Protein AF-A0A1Y3EQF1-F1 (afdb_monomer_lite)

Structure (mmCIF, N/CA/C/O backbone):
data_AF-A0A1Y3EQF1-F1
#
_entry.id   AF-A0A1Y3EQF1-F1
#
loop_
_atom_site.group_PDB
_atom_site.id
_atom_site.type_symbol
_atom_site.label_atom_id
_atom_site.label_alt_id
_atom_site.label_comp_id
_atom_site.label_asym_id
_atom_site.label_entity_id
_atom_site.label_seq_id
_atom_site.pdbx_PDB_ins_code
_atom_site.Cartn_x
_atom_site.Cartn_y
_atom_site.Cartn_z
_atom_site.occupancy
_atom_site.B_iso_or_equiv
_atom_site.auth_seq_id
_atom_site.auth_comp_id
_atom_site.auth_asym_id
_atom_site.auth_atom_id
_atom_site.pdbx_PDB_model_num
ATOM 1 N N . MET A 1 1 ? 10.686 4.378 -61.352 1.00 32.88 1 MET A N 1
ATOM 2 C CA . MET A 1 1 ? 10.650 5.845 -61.201 1.00 32.88 1 MET A CA 1
ATOM 3 C C . MET A 1 1 ? 9.206 6.253 -60.963 1.00 32.88 1 MET A C 1
ATOM 5 O O . MET A 1 1 ? 8.342 5.734 -61.653 1.00 32.88 1 MET A O 1
ATOM 9 N N . THR A 1 2 ? 9.009 7.124 -59.967 1.00 32.81 2 THR A N 1
ATOM 10 C CA . THR A 1 2 ? 7.858 8.029 -59.753 1.00 32.81 2 THR A CA 1
ATOM 11 C C . THR A 1 2 ? 6.454 7.447 -59.500 1.00 32.81 2 THR A C 1
ATOM 13 O O . THR A 1 2 ? 5.718 7.141 -60.430 1.00 32.81 2 THR A O 1
ATOM 16 N N . SER A 1 3 ? 6.041 7.463 -58.221 1.00 27.77 3 SER A N 1
ATOM 17 C CA . SER A 1 3 ? 4.753 8.070 -57.795 1.00 27.77 3 SER A CA 1
ATOM 18 C C . SER A 1 3 ? 4.768 9.595 -58.081 1.00 27.77 3 SER A C 1
ATOM 20 O O . SER A 1 3 ? 5.837 10.075 -58.473 1.00 27.77 3 SER A O 1
ATOM 22 N N . PRO A 1 4 ? 3.739 10.426 -57.768 1.00 47.78 4 PRO A N 1
ATOM 23 C CA . PRO A 1 4 ? 2.361 10.199 -57.273 1.00 47.78 4 PRO A CA 1
ATOM 24 C C . PRO A 1 4 ? 1.299 11.080 -58.003 1.00 47.78 4 PRO A C 1
ATOM 26 O O . PRO A 1 4 ? 1.645 11.808 -58.925 1.00 47.78 4 PRO A O 1
ATOM 29 N N . GLN A 1 5 ? 0.027 11.024 -57.570 1.00 28.14 5 GLN A N 1
ATOM 30 C CA . GLN A 1 5 ? -0.925 12.146 -57.323 1.00 28.14 5 GLN A CA 1
ATOM 31 C C . GLN A 1 5 ? -2.371 11.612 -57.377 1.00 28.14 5 GLN A C 1
ATOM 33 O O . GLN A 1 5 ? -2.819 11.065 -58.377 1.00 28.14 5 GLN A O 1
ATOM 38 N N . ASP A 1 6 ? -3.017 11.480 -56.221 1.00 29.06 6 ASP A N 1
ATOM 39 C CA . ASP A 1 6 ? -3.914 12.468 -55.594 1.00 29.06 6 ASP A CA 1
ATOM 40 C C . ASP A 1 6 ? -5.363 12.337 -56.070 1.00 29.06 6 ASP A C 1
ATOM 42 O O . ASP A 1 6 ? -5.716 12.714 -57.184 1.00 29.06 6 ASP A O 1
ATOM 46 N N . LYS A 1 7 ? -6.230 11.888 -55.156 1.00 31.20 7 LYS A N 1
ATOM 47 C CA . LYS A 1 7 ? -7.569 12.459 -54.990 1.00 31.20 7 LYS A CA 1
ATOM 48 C C . LYS A 1 7 ? -8.021 12.298 -53.542 1.00 31.20 7 LYS A C 1
ATOM 50 O O . LYS A 1 7 ? -8.304 11.206 -53.059 1.00 31.20 7 LYS A O 1
ATOM 55 N N . GLN A 1 8 ? -8.029 13.446 -52.877 1.00 29.58 8 GLN A N 1
ATOM 56 C CA . GLN A 1 8 ? -8.561 13.714 -51.552 1.00 29.58 8 GLN A CA 1
ATOM 57 C C . GLN A 1 8 ? -10.051 13.358 -51.473 1.00 29.58 8 GLN A C 1
ATOM 59 O O . GLN A 1 8 ? -10.826 13.667 -52.375 1.00 29.58 8 GLN A O 1
ATOM 64 N N . SER A 1 9 ? -10.461 12.775 -50.353 1.00 28.58 9 SER A N 1
ATOM 65 C CA . SER A 1 9 ? -11.826 12.867 -49.832 1.00 28.58 9 SER A CA 1
ATOM 66 C C . SER A 1 9 ? -11.684 13.219 -48.360 1.00 28.58 9 SER A C 1
ATOM 68 O O . SER A 1 9 ? -11.122 12.458 -47.578 1.00 28.58 9 SER A O 1
ATOM 70 N N . ALA A 1 10 ? -12.061 14.450 -48.036 1.00 29.95 10 ALA A N 1
ATOM 71 C CA . ALA A 1 10 ? -11.942 15.030 -46.715 1.00 29.95 10 ALA A CA 1
ATOM 72 C C . ALA A 1 10 ? -13.116 14.575 -45.845 1.00 29.95 10 ALA A C 1
ATOM 74 O O . ALA A 1 10 ? -14.238 15.004 -46.091 1.00 29.95 10 ALA A O 1
ATOM 75 N N . ASP A 1 11 ? -12.839 13.796 -44.800 1.00 28.39 11 ASP A N 1
ATOM 76 C CA . ASP A 1 11 ? -13.741 13.659 -43.659 1.00 28.39 11 ASP A CA 1
ATOM 77 C C . ASP A 1 11 ? -13.075 14.246 -42.415 1.00 28.39 11 ASP A C 1
ATOM 79 O O . ASP A 1 11 ? -12.033 13.799 -41.932 1.00 28.39 11 ASP A O 1
ATOM 83 N N . LYS A 1 12 ? -13.680 15.335 -41.937 1.00 28.86 12 LYS A N 1
ATOM 84 C CA . LYS A 1 12 ? -13.303 16.068 -40.730 1.00 28.86 12 LYS A CA 1
ATOM 85 C C . LYS A 1 12 ? -13.435 15.153 -39.512 1.00 28.86 12 LYS A C 1
ATOM 87 O O . LYS A 1 12 ? -14.544 14.828 -39.094 1.00 28.86 12 LYS A O 1
ATOM 92 N N . ALA A 1 13 ? -12.306 14.836 -38.888 1.00 27.88 13 ALA A N 1
ATOM 93 C CA . ALA A 1 13 ? -12.263 14.301 -37.537 1.00 27.88 13 ALA A CA 1
ATOM 94 C C . ALA A 1 13 ? -12.904 15.306 -36.562 1.00 27.88 13 ALA A C 1
ATOM 96 O O . ALA A 1 13 ? -12.375 16.394 -36.329 1.00 27.88 13 ALA A O 1
ATOM 97 N N . LYS A 1 14 ? -14.058 14.947 -35.990 1.00 28.86 14 LYS A N 1
ATOM 98 C CA . LYS A 1 14 ? -14.548 15.569 -34.757 1.00 28.86 14 LYS A CA 1
ATOM 99 C C . LYS A 1 14 ? -13.689 15.042 -33.612 1.00 28.86 14 LYS A C 1
ATOM 101 O O . LYS A 1 14 ? -13.732 13.858 -33.296 1.00 28.86 14 LYS A O 1
ATOM 106 N N . SER A 1 15 ? -12.918 15.937 -33.005 1.00 28.31 15 SER A N 1
ATOM 107 C CA . SER A 1 15 ? -12.277 15.734 -31.711 1.00 28.31 15 SER A CA 1
ATOM 108 C C . SER A 1 15 ? -13.352 15.433 -30.663 1.00 28.31 15 SER A C 1
ATOM 110 O O . SER A 1 15 ? -14.098 16.328 -30.263 1.00 28.31 15 SER A O 1
ATOM 112 N N . GLY A 1 16 ? -13.457 14.172 -30.249 1.00 25.86 16 GLY A N 1
ATOM 113 C CA . GLY A 1 16 ? -14.197 13.801 -29.051 1.00 25.86 16 GLY A CA 1
ATOM 114 C C . GLY A 1 16 ? -13.446 14.344 -27.844 1.00 25.86 16 GLY A C 1
ATOM 115 O O . GLY A 1 16 ? -12.377 13.846 -27.502 1.00 25.86 16 GLY A O 1
ATOM 116 N N . SER A 1 17 ? -13.980 15.405 -27.249 1.00 29.62 17 SER A N 1
ATOM 117 C CA . SER A 1 17 ? -13.612 15.874 -25.920 1.00 29.62 17 SER A CA 1
ATOM 118 C C . SER A 1 17 ? -13.705 14.702 -24.947 1.00 29.62 17 SER A C 1
ATOM 120 O O . SER A 1 17 ? -14.783 14.124 -24.793 1.00 29.62 17 SER A O 1
ATOM 122 N N . GLY A 1 18 ? -12.583 14.343 -24.321 1.00 28.31 18 GLY A N 1
ATOM 123 C CA . GLY A 1 18 ? -12.588 13.430 -23.186 1.00 28.31 18 GLY A CA 1
ATOM 124 C C . GLY A 1 18 ? -13.548 13.974 -22.136 1.00 28.31 18 GLY A C 1
ATOM 125 O O . GLY A 1 18 ? -13.415 15.123 -21.721 1.00 28.31 18 GLY A O 1
ATOM 126 N N . GLN A 1 19 ? -14.544 13.170 -21.774 1.00 32.44 19 GLN A N 1
ATOM 127 C CA . GLN A 1 19 ? -15.338 13.405 -20.578 1.00 32.44 19 GLN A CA 1
ATOM 128 C C . GLN A 1 19 ? -14.366 13.363 -19.401 1.00 32.44 19 GLN A C 1
ATOM 130 O O . GLN A 1 19 ? -13.788 12.319 -19.106 1.00 32.44 19 GLN A O 1
ATOM 135 N N . SER A 1 20 ? -14.114 14.526 -18.808 1.00 37.25 20 SER A N 1
ATOM 136 C CA . SER A 1 20 ? -13.503 14.621 -17.495 1.00 37.25 20 SER A CA 1
ATOM 137 C C . SER A 1 20 ? -14.443 13.971 -16.485 1.00 37.25 20 SER A C 1
ATOM 139 O O . SER A 1 20 ? -15.662 14.119 -16.565 1.00 37.25 20 SER A O 1
ATOM 141 N N . ASP A 1 21 ? -13.868 13.211 -15.555 1.00 37.50 21 ASP A N 1
ATOM 142 C CA . ASP A 1 21 ? -14.565 12.603 -14.424 1.00 37.50 21 ASP A CA 1
ATOM 143 C C . ASP A 1 21 ? -15.000 13.689 -13.419 1.00 37.50 21 ASP A C 1
ATOM 145 O O . ASP A 1 21 ? -14.509 13.759 -12.288 1.00 37.50 21 ASP A O 1
ATOM 149 N N . ASP A 1 22 ? -15.936 14.546 -13.826 1.00 34.22 22 ASP A N 1
ATOM 150 C CA . ASP A 1 22 ? -16.470 15.657 -13.027 1.00 34.22 22 ASP A CA 1
ATOM 151 C C . ASP A 1 22 ? -17.158 15.158 -11.739 1.00 34.22 22 ASP A C 1
ATOM 153 O O . ASP A 1 22 ? -17.216 15.866 -10.736 1.00 34.22 22 ASP A O 1
ATOM 157 N N . ALA A 1 23 ? -17.556 13.881 -11.696 1.00 35.09 23 ALA A N 1
ATOM 158 C CA . ALA A 1 23 ? -18.091 13.231 -10.500 1.00 35.09 23 ALA A CA 1
ATOM 159 C C . ALA A 1 23 ? -17.064 13.088 -9.357 1.00 35.09 23 ALA A C 1
ATOM 161 O O . ALA A 1 23 ? -17.453 12.936 -8.199 1.00 35.09 23 ALA A O 1
ATOM 162 N N . SER A 1 24 ? -15.757 13.134 -9.651 1.00 42.16 24 SER A N 1
ATOM 163 C CA . SER A 1 24 ? -14.734 13.170 -8.598 1.00 42.16 24 SER A CA 1
ATOM 164 C C . SER A 1 24 ? -14.570 14.565 -8.005 1.00 42.16 24 SER A C 1
ATOM 166 O O . SER A 1 24 ? -14.214 14.659 -6.837 1.00 42.16 24 SER A O 1
ATOM 168 N N . PHE A 1 25 ? -14.827 15.630 -8.770 1.00 32.97 25 PHE A N 1
ATOM 169 C CA . PHE A 1 25 ? -14.630 17.008 -8.314 1.00 32.97 25 PHE A CA 1
ATOM 170 C C . PHE A 1 25 ? -15.731 17.450 -7.339 1.00 32.97 25 PHE A C 1
ATOM 172 O O . PHE A 1 25 ? -15.427 17.986 -6.273 1.00 32.97 25 PHE A O 1
ATOM 179 N N . ASP A 1 26 ? -16.991 17.120 -7.627 1.00 33.88 26 ASP A N 1
ATOM 180 C CA . ASP A 1 26 ? -18.118 17.481 -6.753 1.00 33.88 26 ASP A CA 1
ATOM 181 C C . ASP A 1 26 ? -18.083 16.740 -5.401 1.00 33.88 26 ASP A C 1
ATOM 183 O O . ASP A 1 26 ? -18.430 17.303 -4.361 1.00 33.88 26 ASP A O 1
ATOM 187 N N . ALA A 1 27 ? -17.535 15.519 -5.367 1.00 41.19 27 ALA A N 1
ATOM 188 C CA . ALA A 1 27 ? -17.346 14.750 -4.133 1.00 41.19 27 ALA A CA 1
ATOM 189 C C . ALA A 1 27 ? -16.247 15.313 -3.201 1.00 41.19 27 ALA A C 1
ATOM 191 O O . ALA A 1 27 ? -16.184 14.939 -2.026 1.00 41.19 27 ALA A O 1
ATOM 192 N N . PHE A 1 28 ? -15.378 16.207 -3.692 1.00 37.28 28 PHE A N 1
ATOM 193 C CA . PHE A 1 28 ? -14.410 16.920 -2.847 1.00 37.28 28 PHE A CA 1
ATOM 194 C C . PHE A 1 28 ? -15.032 18.109 -2.112 1.00 37.28 28 PHE A C 1
ATOM 196 O O . PHE A 1 28 ? -14.510 18.496 -1.063 1.00 37.28 28 PHE A O 1
ATOM 203 N N . ASN A 1 29 ? -16.127 18.672 -2.630 1.00 34.62 29 ASN A N 1
ATOM 204 C CA . ASN A 1 29 ? -16.664 19.941 -2.148 1.00 34.62 29 ASN A CA 1
ATOM 205 C C . ASN A 1 29 ? -17.763 19.769 -1.085 1.00 34.62 29 ASN A C 1
ATOM 207 O O . ASN A 1 29 ? -17.911 20.612 -0.199 1.00 34.62 29 ASN A O 1
ATOM 211 N N . GLU A 1 30 ? -18.485 18.646 -1.096 1.00 35.28 30 GLU A N 1
ATOM 212 C CA . GLU A 1 30 ? -19.519 18.366 -0.096 1.00 35.28 30 GLU A CA 1
ATOM 213 C C . GLU A 1 30 ? -18.932 17.764 1.192 1.00 35.28 30 GLU A C 1
ATOM 215 O O . GLU A 1 30 ? -18.711 16.561 1.318 1.00 35.28 30 GLU A O 1
ATOM 220 N N . GLY A 1 31 ? -18.675 18.617 2.189 1.00 45.84 31 GLY A N 1
ATOM 221 C CA . GLY A 1 31 ? -18.583 18.224 3.606 1.00 45.84 31 GLY A CA 1
ATOM 222 C C . GLY A 1 31 ? -17.419 17.306 4.011 1.00 45.84 31 GLY A C 1
ATOM 223 O O . GLY A 1 31 ? -17.344 16.879 5.165 1.00 45.84 31 GLY A O 1
ATOM 224 N N . SER A 1 32 ? -16.496 17.005 3.099 1.00 43.41 32 SER A N 1
ATOM 225 C CA . SER A 1 32 ? -15.279 16.245 3.379 1.00 43.41 32 SER A CA 1
ATOM 226 C C . SER A 1 32 ? -14.273 17.081 4.181 1.00 43.41 32 SER A C 1
ATOM 228 O O . SER A 1 32 ? -14.150 18.290 3.995 1.00 43.41 32 SER A O 1
ATOM 230 N N . VAL A 1 33 ? -13.474 16.432 5.035 1.00 40.62 33 VAL A N 1
ATOM 231 C CA . VAL A 1 33 ? -12.352 17.057 5.773 1.00 40.62 33 VAL A CA 1
ATOM 232 C C . VAL A 1 33 ? -11.369 17.766 4.821 1.00 40.62 33 VAL A C 1
ATOM 234 O O . VAL A 1 33 ? -10.712 18.729 5.210 1.00 40.62 33 VAL A O 1
ATOM 237 N N . TYR A 1 34 ? -11.312 17.325 3.559 1.00 40.19 34 TYR A N 1
ATOM 238 C CA . TYR A 1 34 ? -10.533 17.955 2.491 1.00 40.19 34 TYR A CA 1
ATOM 239 C C . TYR A 1 34 ? -11.055 19.349 2.094 1.00 40.19 34 TYR A C 1
ATOM 241 O O . TYR A 1 34 ? -10.242 20.242 1.864 1.00 40.19 34 TYR A O 1
ATOM 249 N N . SER A 1 35 ? -12.378 19.561 2.077 1.00 40.81 35 SER A N 1
ATOM 250 C CA . SER A 1 35 ? -13.000 20.862 1.771 1.00 40.81 35 SER A CA 1
ATOM 251 C C . SER A 1 35 ? -12.624 21.918 2.820 1.00 40.81 35 SER A C 1
ATOM 253 O O . SER A 1 35 ? -12.212 23.023 2.472 1.00 40.81 35 SER A O 1
ATOM 255 N N . MET A 1 36 ? -12.619 21.545 4.108 1.00 38.31 36 MET A N 1
ATOM 256 C CA . MET A 1 36 ? -12.183 22.442 5.190 1.00 38.31 36 MET A CA 1
ATOM 257 C C . MET A 1 36 ? -10.698 22.832 5.104 1.00 38.31 36 MET A C 1
ATOM 259 O O . MET A 1 36 ? -10.348 23.957 5.451 1.00 38.31 36 MET A O 1
ATOM 263 N N . MET A 1 37 ? -9.812 21.935 4.650 1.00 41.09 37 MET A N 1
AT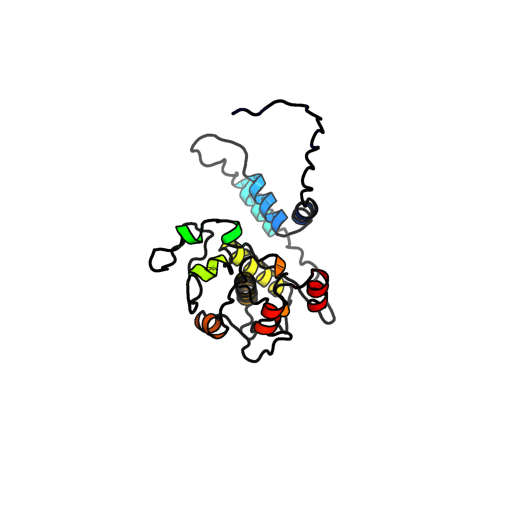OM 264 C CA . MET A 1 37 ? -8.397 22.290 4.458 1.00 41.09 37 MET A CA 1
ATOM 265 C C . MET A 1 37 ? -8.193 23.219 3.258 1.00 41.09 37 MET A C 1
ATOM 267 O O . MET A 1 37 ? -7.419 24.170 3.357 1.00 41.09 37 MET A O 1
ATOM 271 N N . TYR A 1 38 ? -8.894 22.973 2.147 1.00 41.66 38 TYR A N 1
ATOM 272 C CA . TYR A 1 38 ? -8.805 23.821 0.956 1.00 41.66 38 TYR A CA 1
ATOM 273 C C . TYR A 1 38 ? -9.369 25.224 1.201 1.00 41.66 38 TYR A C 1
ATOM 275 O O . TYR A 1 38 ? -8.714 26.201 0.844 1.00 41.66 38 TYR A O 1
ATOM 283 N N . SER A 1 39 ? -10.504 25.356 1.898 1.00 41.09 39 SER A N 1
ATOM 284 C CA . SER A 1 39 ? -11.083 26.674 2.197 1.00 41.09 39 SER A CA 1
ATOM 285 C C . SER A 1 39 ? -10.182 27.519 3.108 1.00 41.09 39 SER A C 1
ATOM 287 O O . SER A 1 39 ? -10.163 28.745 3.007 1.00 41.09 39 SER A O 1
ATOM 289 N N . MET A 1 40 ? -9.406 26.879 3.991 1.00 38.16 40 MET A N 1
ATOM 290 C CA . MET A 1 40 ? -8.406 27.572 4.807 1.00 38.16 40 MET A CA 1
ATOM 291 C C . MET A 1 40 ? -7.215 28.052 3.968 1.00 38.16 40 MET A C 1
ATOM 293 O O . MET A 1 40 ? -6.715 29.152 4.203 1.00 38.16 40 MET A O 1
ATOM 297 N N . ALA A 1 41 ? -6.796 27.279 2.964 1.00 42.81 41 ALA A N 1
ATOM 298 C CA . ALA A 1 41 ? -5.677 27.623 2.087 1.00 42.81 41 ALA A CA 1
ATOM 299 C C . ALA A 1 41 ? -6.034 28.702 1.043 1.00 42.81 41 ALA A C 1
ATOM 301 O O . ALA A 1 41 ? -5.220 29.584 0.773 1.00 42.81 41 ALA A O 1
ATOM 302 N N . GLU A 1 42 ? -7.254 28.691 0.497 1.00 32.66 42 GLU A N 1
ATOM 303 C CA . GLU A 1 42 ? -7.707 29.708 -0.469 1.00 32.66 42 GLU A CA 1
ATOM 304 C C . GLU A 1 42 ? -7.902 31.091 0.162 1.00 32.66 42 GLU A C 1
ATOM 306 O O . GLU A 1 42 ? -7.723 32.106 -0.511 1.00 32.66 42 GLU A O 1
ATOM 311 N N . SER A 1 43 ? -8.163 31.161 1.472 1.00 39.38 43 SER A N 1
ATOM 312 C CA . SER A 1 43 ? -8.260 32.441 2.189 1.00 39.38 43 SER A CA 1
ATOM 313 C C . SER A 1 43 ? -6.945 33.242 2.244 1.00 39.38 43 SER A C 1
ATOM 315 O O . SER A 1 43 ? -6.947 34.393 2.676 1.00 39.38 43 SER A O 1
ATOM 317 N N . GLN A 1 44 ? -5.824 32.666 1.785 1.00 40.44 44 GLN A N 1
ATOM 318 C CA . GLN A 1 44 ? -4.485 33.254 1.898 1.00 40.44 44 GLN A CA 1
ATOM 319 C C . GLN A 1 44 ? -3.888 33.803 0.592 1.00 40.44 44 GLN A C 1
ATOM 321 O O . GLN A 1 44 ? -2.748 34.267 0.609 1.00 40.44 44 GLN A O 1
ATOM 326 N N . TYR A 1 45 ? -4.622 33.829 -0.526 1.00 34.50 45 TYR A N 1
ATOM 327 C CA . TYR A 1 45 ? -4.122 34.423 -1.775 1.00 34.50 45 TYR A CA 1
ATOM 328 C C . TYR A 1 45 ? -4.833 35.733 -2.141 1.00 34.50 45 TYR A C 1
ATOM 330 O O . TYR A 1 45 ? -5.732 35.780 -2.976 1.00 34.50 45 TYR A O 1
ATOM 338 N N . VAL A 1 46 ? -4.339 36.835 -1.568 1.00 37.97 46 VAL A N 1
ATOM 339 C CA . VAL A 1 46 ? -4.425 38.173 -2.177 1.00 37.97 46 VAL A CA 1
ATOM 340 C C . VAL A 1 46 ? -2.999 38.614 -2.525 1.00 37.97 46 VAL A C 1
ATOM 342 O O . VAL A 1 46 ? -2.068 38.424 -1.749 1.00 37.97 46 VAL A O 1
ATOM 345 N N . GLY A 1 47 ? -2.825 39.091 -3.759 1.00 32.84 47 GLY A N 1
ATOM 346 C CA . GLY A 1 47 ? -1.561 39.126 -4.497 1.00 32.84 47 GLY A CA 1
ATOM 347 C C . GLY A 1 47 ? -0.430 40.040 -3.993 1.00 32.84 47 GLY A C 1
ATOM 348 O O . GLY A 1 47 ? -0.600 40.914 -3.154 1.00 32.84 47 GLY A O 1
ATOM 349 N N . ARG A 1 48 ? 0.743 39.790 -4.598 1.00 36.38 48 ARG A N 1
ATOM 350 C CA . ARG A 1 48 ? 2.055 40.472 -4.520 1.00 36.38 48 ARG A CA 1
ATOM 351 C C . ARG A 1 48 ? 2.077 41.893 -3.916 1.00 36.38 48 ARG A C 1
ATOM 353 O O . ARG A 1 48 ? 1.570 42.807 -4.555 1.00 36.38 48 ARG A O 1
ATOM 360 N N . ALA A 1 49 ? 2.883 42.095 -2.862 1.00 34.03 49 ALA A N 1
ATOM 361 C CA . ALA A 1 49 ? 3.901 43.161 -2.755 1.00 34.03 49 ALA A CA 1
ATOM 362 C C . ALA A 1 49 ? 4.649 43.147 -1.401 1.00 34.03 49 ALA A C 1
ATOM 364 O O . ALA A 1 49 ? 4.034 43.033 -0.351 1.00 34.03 49 ALA A O 1
ATOM 365 N N . SER A 1 50 ? 5.966 43.398 -1.469 1.00 34.84 50 SER A N 1
ATOM 366 C CA . SER A 1 50 ? 6.886 43.881 -0.414 1.00 34.84 50 SER A CA 1
ATOM 367 C C . SER A 1 50 ? 7.106 43.050 0.862 1.00 34.84 50 SER A C 1
ATOM 369 O O . SER A 1 50 ? 6.194 42.517 1.474 1.00 34.84 50 SER A O 1
ATOM 371 N N . ALA A 1 51 ? 8.371 43.010 1.295 1.00 45.38 51 ALA A N 1
ATOM 372 C CA . ALA A 1 51 ? 8.836 42.449 2.561 1.00 45.38 51 ALA A CA 1
ATOM 373 C C . ALA A 1 51 ? 8.382 43.296 3.767 1.00 45.38 51 ALA A C 1
ATOM 375 O O . ALA A 1 51 ? 9.186 43.941 4.438 1.00 45.38 51 ALA A O 1
ATOM 376 N N . GLN A 1 52 ? 7.083 43.304 4.031 1.00 42.69 52 GLN A N 1
ATOM 377 C CA . GLN A 1 52 ? 6.512 43.704 5.308 1.00 42.69 52 GLN A CA 1
ATOM 378 C C . GLN A 1 52 ? 5.783 42.489 5.867 1.00 42.69 52 GLN A C 1
ATOM 380 O O . GLN A 1 52 ? 5.113 41.771 5.124 1.00 42.69 52 GLN A O 1
ATOM 385 N N . ALA A 1 53 ? 5.955 42.229 7.166 1.00 43.94 53 ALA A N 1
ATOM 386 C CA . ALA A 1 53 ? 5.073 41.317 7.878 1.00 43.94 53 ALA A CA 1
ATOM 387 C C . ALA A 1 53 ? 3.633 41.684 7.489 1.00 43.94 53 ALA A C 1
ATOM 389 O O . ALA A 1 53 ? 3.276 42.863 7.549 1.00 43.94 53 ALA A O 1
ATOM 390 N N . GLY A 1 54 ? 2.860 40.706 6.998 1.00 48.03 54 GLY A N 1
ATOM 391 C CA . GLY A 1 54 ? 1.457 40.925 6.640 1.00 48.03 54 GLY A CA 1
ATOM 392 C C . GLY A 1 54 ? 0.720 41.613 7.795 1.00 48.03 54 GLY A C 1
ATOM 393 O O . GLY A 1 54 ? 1.197 41.525 8.929 1.00 48.03 54 GLY A O 1
ATOM 394 N N . PRO A 1 55 ? -0.392 42.327 7.539 1.00 54.81 55 PRO A N 1
ATOM 395 C CA . PRO A 1 55 ? -1.062 43.114 8.568 1.00 54.81 55 PRO A CA 1
ATOM 396 C C . PRO A 1 55 ? -1.302 42.233 9.795 1.00 54.81 55 PRO A C 1
ATOM 398 O O . PRO A 1 55 ? -2.075 41.276 9.735 1.00 54.81 55 PRO A O 1
ATOM 401 N N . SER A 1 56 ? -0.580 42.514 10.884 1.00 62.75 56 SER A N 1
ATOM 402 C CA . SER A 1 56 ? -0.820 41.825 12.141 1.00 62.75 56 SER A CA 1
ATOM 403 C C . SER A 1 56 ? -2.226 42.202 12.559 1.00 62.75 56 SER A C 1
ATOM 405 O O . SER A 1 56 ? -2.573 43.387 12.599 1.00 62.75 56 SER A O 1
ATOM 407 N N . MET A 1 57 ? -3.035 41.191 12.825 1.00 67.31 57 MET A N 1
ATOM 408 C CA . MET A 1 57 ? -4.367 41.387 13.355 1.00 67.31 57 MET A CA 1
ATOM 409 C C . MET A 1 57 ? -4.272 42.246 14.626 1.00 67.31 57 MET A C 1
ATOM 411 O O . MET A 1 57 ? -3.296 42.141 15.373 1.00 67.31 57 MET A O 1
ATOM 415 N N . SER A 1 58 ? -5.222 43.159 14.846 1.00 80.38 58 SER A N 1
ATOM 416 C CA . SER A 1 58 ? -5.169 43.974 16.059 1.00 80.38 58 SER A CA 1
ATOM 417 C C . SER A 1 58 ? -5.353 43.070 17.278 1.00 80.38 58 SER A C 1
ATOM 419 O O . SER A 1 58 ? -6.065 42.064 17.217 1.00 80.38 58 SER A O 1
ATOM 421 N N . LYS A 1 59 ? -4.699 43.420 18.387 1.00 75.75 59 LYS A N 1
ATOM 422 C CA . LYS A 1 59 ? -4.720 42.618 19.616 1.00 75.75 59 LYS A CA 1
ATOM 423 C C . LYS A 1 59 ? 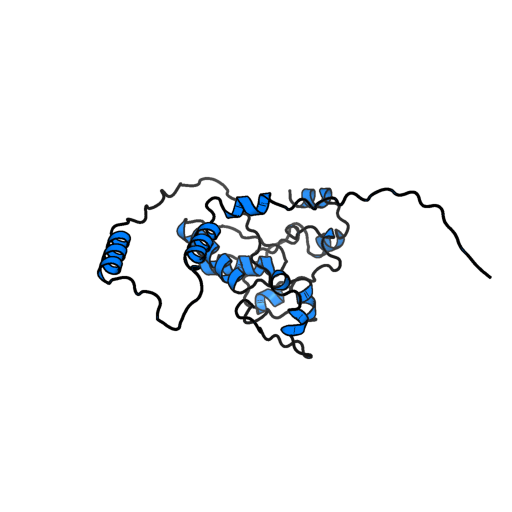-6.147 42.425 20.140 1.00 75.75 59 LYS A C 1
ATOM 425 O O . LYS A 1 59 ? -6.484 41.380 20.677 1.00 75.75 59 LYS A O 1
ATOM 430 N N . GLU A 1 60 ? -7.008 43.408 19.891 1.00 81.44 60 GLU A N 1
ATOM 431 C CA . GLU A 1 60 ? -8.430 43.366 20.219 1.00 81.44 60 GLU A CA 1
ATOM 432 C C . GLU A 1 60 ? -9.180 42.315 19.388 1.00 81.44 60 GLU A C 1
ATOM 434 O O . GLU A 1 60 ? -10.020 41.600 19.928 1.00 81.44 60 GLU A O 1
ATOM 439 N N . LEU A 1 61 ? -8.860 42.181 18.094 1.00 81.06 61 LEU A N 1
ATOM 440 C CA . LEU A 1 61 ? -9.448 41.152 17.233 1.00 81.06 61 LEU A CA 1
ATOM 441 C C . LEU A 1 61 ? -8.946 39.749 17.615 1.00 81.06 61 LEU A C 1
ATOM 443 O O . LEU A 1 61 ? -9.710 38.787 17.543 1.00 81.06 61 LEU A O 1
ATOM 447 N N . GLU A 1 62 ? -7.671 39.628 18.011 1.00 81.62 62 GLU A N 1
ATOM 448 C CA . GLU A 1 62 ? -7.088 38.382 18.535 1.00 81.62 62 GLU A CA 1
ATOM 449 C C . GLU A 1 62 ? -7.813 37.937 19.804 1.00 81.62 62 GLU A C 1
ATOM 451 O O . GLU A 1 62 ? -8.286 36.800 19.873 1.00 81.62 62 GLU A O 1
ATOM 456 N N . ASP A 1 63 ? -7.963 38.843 20.770 1.00 84.12 63 ASP A N 1
ATOM 457 C CA . ASP A 1 63 ? -8.653 38.574 22.029 1.00 84.12 63 ASP A CA 1
ATOM 458 C C . ASP A 1 63 ? -10.129 38.214 21.787 1.00 84.12 63 ASP A C 1
ATOM 460 O O . ASP A 1 63 ? -10.634 37.253 22.374 1.00 84.12 63 ASP A O 1
ATOM 464 N N . GLU A 1 64 ? -10.813 38.902 20.866 1.00 84.81 64 GLU A N 1
ATOM 465 C CA . GLU A 1 64 ? -12.202 38.599 20.503 1.00 84.81 64 GLU A CA 1
ATOM 466 C C . GLU A 1 64 ? -12.341 37.218 19.837 1.00 84.81 64 GLU A C 1
ATOM 468 O O . GLU A 1 64 ? -13.270 36.465 20.149 1.00 84.81 64 GLU A O 1
ATOM 473 N N . LEU A 1 65 ? -11.415 36.843 18.947 1.00 80.44 65 LEU A N 1
ATOM 474 C CA . LEU A 1 65 ? -11.384 35.525 18.303 1.00 80.44 65 LEU A CA 1
ATOM 475 C C . LEU A 1 65 ? -11.097 34.409 19.308 1.00 80.44 65 LEU A C 1
ATOM 477 O O . LEU A 1 65 ? -11.789 33.389 19.295 1.00 80.44 65 LEU A O 1
ATOM 481 N N . VAL A 1 66 ? -10.133 34.608 20.209 1.00 81.56 66 VAL A N 1
ATOM 482 C CA . VAL A 1 66 ? -9.821 33.663 21.291 1.00 81.56 66 VAL A CA 1
ATOM 483 C C . VAL A 1 66 ? -11.024 33.500 22.215 1.00 81.56 66 VAL A C 1
ATOM 485 O O . VAL A 1 66 ? -11.385 32.375 22.565 1.00 81.56 66 VAL A O 1
ATOM 488 N N . GLN A 1 67 ? -11.700 34.594 22.561 1.00 81.56 67 GLN A N 1
ATOM 489 C CA . GLN A 1 67 ? -12.888 34.560 23.404 1.00 81.56 67 GLN A CA 1
ATOM 490 C C . GLN A 1 67 ? -14.060 33.863 22.697 1.00 81.56 67 GLN A C 1
ATOM 492 O O . GLN A 1 67 ? -14.712 33.011 23.299 1.00 81.56 67 GLN A O 1
ATOM 497 N N . LYS A 1 68 ? -14.282 34.127 21.402 1.00 80.69 68 LYS A N 1
ATOM 498 C CA . LYS A 1 68 ? -15.272 33.417 20.573 1.00 80.69 68 LYS A CA 1
ATOM 499 C C . LYS A 1 68 ? -14.960 31.927 20.443 1.00 80.69 68 LYS A C 1
ATOM 501 O O . LYS A 1 68 ? -15.878 31.121 20.558 1.00 80.69 68 LYS A O 1
ATOM 506 N N . MET A 1 69 ? -13.698 31.540 20.261 1.00 74.38 69 MET A N 1
ATOM 507 C CA . MET A 1 69 ? -13.281 30.132 20.226 1.00 74.38 69 MET A CA 1
ATOM 508 C C . MET A 1 69 ? -13.443 29.447 21.588 1.00 74.38 69 MET A C 1
ATOM 510 O O . MET A 1 69 ? -13.882 28.302 21.640 1.00 74.38 69 MET A O 1
ATOM 514 N N . ALA A 1 70 ? -13.148 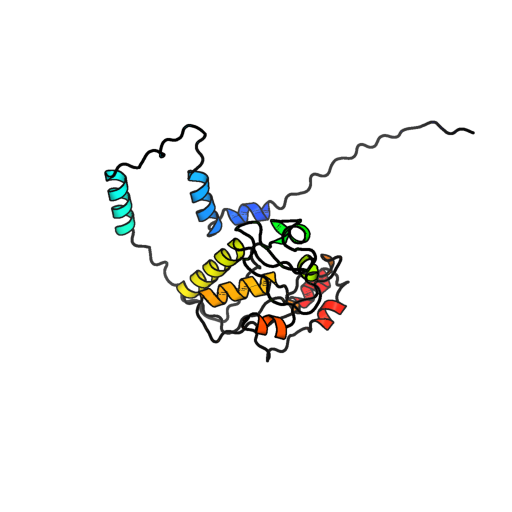30.146 22.687 1.00 74.25 70 ALA A N 1
ATOM 515 C CA . ALA A 1 70 ? -13.342 29.639 24.045 1.00 74.25 70 ALA A CA 1
ATOM 516 C C . ALA A 1 70 ? -14.830 29.503 24.418 1.00 74.25 70 ALA A C 1
ATOM 518 O O . ALA A 1 70 ? -15.209 28.581 25.141 1.00 74.25 70 ALA A O 1
ATOM 519 N N . MET A 1 71 ? -15.680 30.409 23.921 1.00 68.75 71 MET A N 1
ATOM 520 C CA . MET A 1 71 ? -17.134 30.387 24.129 1.00 68.75 71 MET A CA 1
ATOM 521 C C . MET A 1 71 ? -17.870 29.467 23.153 1.00 68.75 71 MET A C 1
ATOM 523 O O . MET A 1 71 ? -18.963 28.987 23.464 1.00 68.75 71 MET A O 1
ATOM 527 N N . SER A 1 72 ? -17.275 29.190 21.992 1.00 63.19 72 SER A N 1
ATOM 528 C CA . SER A 1 72 ? -17.731 28.165 21.068 1.00 63.19 72 SER A CA 1
ATOM 529 C C . SER A 1 72 ? -17.550 26.813 21.742 1.00 63.19 72 SER A C 1
ATOM 531 O O . SER A 1 72 ? -16.511 26.161 21.631 1.00 63.19 72 SER A O 1
ATOM 533 N N . LYS A 1 73 ? -18.591 26.359 22.446 1.00 53.81 73 LYS A N 1
ATOM 534 C CA . LYS A 1 73 ? -18.727 24.945 22.777 1.00 53.81 73 LYS A CA 1
ATOM 535 C C . LYS A 1 73 ? -18.570 24.203 21.460 1.00 53.81 73 LYS A C 1
ATOM 537 O O . LYS A 1 73 ? -19.436 24.331 20.598 1.00 53.81 73 LYS A O 1
ATOM 542 N N . PHE A 1 74 ? -17.486 23.440 21.305 1.00 53.97 74 PHE A N 1
ATOM 543 C CA . PHE A 1 74 ? -17.468 22.362 20.327 1.00 53.97 74 PHE A CA 1
ATOM 544 C C . PHE A 1 74 ? -18.750 21.586 20.584 1.00 53.97 74 PHE A C 1
ATOM 546 O O . PHE A 1 74 ? -18.879 20.947 21.633 1.00 53.97 74 PHE A O 1
ATOM 553 N N . GLN A 1 75 ? -19.738 21.742 19.700 1.00 50.44 75 GLN A N 1
ATOM 554 C CA . GLN A 1 75 ? -20.949 20.955 19.775 1.00 50.44 75 GLN A CA 1
ATOM 555 C C . GLN A 1 75 ? -20.457 19.521 19.758 1.00 50.44 75 GLN A C 1
ATOM 557 O O . GLN A 1 75 ? -19.845 19.072 18.787 1.00 50.44 75 GLN A O 1
ATOM 562 N N . GLN A 1 76 ? -20.627 18.832 20.885 1.00 50.78 76 GLN A N 1
ATOM 563 C CA . GLN A 1 76 ? -20.466 17.398 20.900 1.00 50.78 76 GLN A CA 1
ATOM 564 C C . GLN A 1 76 ? -21.541 16.899 19.951 1.00 50.78 76 GLN A C 1
ATOM 566 O O . GLN A 1 76 ? -22.713 16.856 20.315 1.00 50.78 76 GLN A O 1
ATOM 571 N N . LEU A 1 77 ? -21.139 16.620 18.709 1.00 58.19 77 LEU A N 1
ATOM 572 C CA . LEU A 1 77 ? -21.966 15.900 17.760 1.00 58.19 77 LEU A CA 1
ATOM 573 C C . LEU A 1 77 ? -22.490 14.687 18.519 1.00 58.19 77 LEU A C 1
ATOM 575 O O . LEU A 1 77 ? -21.694 13.944 19.109 1.00 58.19 77 LEU A O 1
ATOM 579 N N . GLU A 1 78 ? -23.813 14.550 18.592 1.00 59.19 78 GLU A N 1
ATOM 580 C CA . GLU A 1 78 ? -24.420 13.433 19.298 1.00 59.19 78 GLU A CA 1
ATOM 581 C C . GLU A 1 78 ? -23.783 12.148 18.778 1.00 59.19 78 GLU A C 1
ATOM 583 O O . GLU A 1 78 ? -23.788 11.863 17.576 1.00 59.19 78 GLU A O 1
ATOM 588 N N . LYS A 1 79 ? -23.168 11.382 19.684 1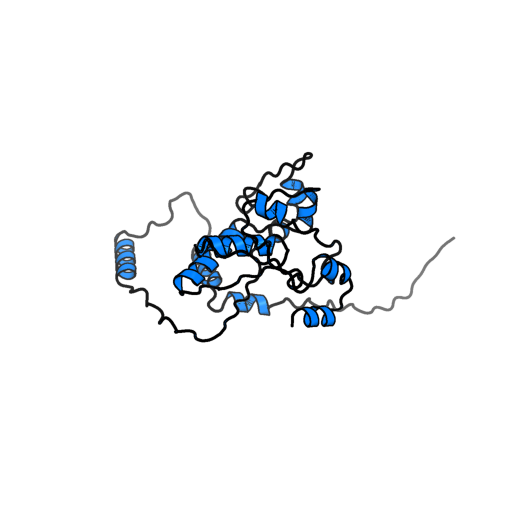.00 60.69 79 LYS A N 1
ATOM 589 C CA . LYS A 1 79 ? -22.583 10.096 19.321 1.00 60.69 79 LYS A CA 1
ATOM 590 C C . LYS A 1 79 ? -23.728 9.159 18.974 1.00 60.69 79 LYS A C 1
ATOM 592 O O . LYS A 1 79 ? -24.298 8.517 19.856 1.00 60.69 79 LYS A O 1
ATOM 597 N N . VAL A 1 80 ? -24.051 9.072 17.687 1.00 66.81 80 VAL A N 1
ATOM 598 C CA . VAL A 1 80 ? -25.014 8.099 17.179 1.00 66.81 80 VAL A CA 1
ATOM 599 C C . VAL A 1 80 ? -24.531 6.714 17.595 1.00 66.81 80 VAL A C 1
ATOM 601 O O . VAL A 1 80 ? -23.431 6.278 17.240 1.00 66.81 80 VAL A O 1
ATOM 604 N N . LYS A 1 81 ? -25.341 6.020 18.396 1.00 69.19 81 LYS A N 1
ATOM 605 C CA . LYS A 1 81 ? -25.027 4.669 18.857 1.00 69.19 81 LYS A CA 1
ATOM 606 C C . LYS A 1 81 ? -25.275 3.697 17.709 1.00 69.19 81 LYS A C 1
ATOM 608 O O . LYS A 1 81 ? -26.367 3.171 17.538 1.00 69.19 81 LYS A O 1
ATOM 613 N N . LEU A 1 82 ? -24.244 3.494 16.901 1.00 72.75 82 LEU A N 1
ATOM 614 C CA . LEU A 1 82 ? -24.286 2.586 15.761 1.00 72.75 82 LEU A CA 1
ATOM 615 C C . LEU A 1 82 ? -24.357 1.129 16.259 1.00 72.75 82 LEU A C 1
ATOM 617 O O . LEU A 1 82 ? -23.488 0.685 17.012 1.00 72.75 82 LEU A O 1
ATOM 621 N N . THR A 1 83 ? -25.384 0.386 15.842 1.00 80.75 83 THR A N 1
ATOM 622 C CA . THR A 1 83 ? -25.593 -1.034 16.182 1.00 80.75 83 THR A CA 1
ATOM 623 C C . THR A 1 83 ? -25.298 -1.952 14.992 1.00 80.75 83 THR A C 1
ATOM 625 O O . THR A 1 83 ? -25.380 -1.528 13.843 1.00 80.75 83 THR A O 1
ATOM 628 N N . GLY A 1 84 ? -25.001 -3.228 15.255 1.00 87.88 84 GLY A N 1
ATOM 629 C CA . GLY A 1 84 ? -24.807 -4.251 14.219 1.00 87.88 84 GLY A CA 1
ATOM 630 C C . GLY A 1 84 ? -23.373 -4.380 13.686 1.00 87.88 84 GLY A C 1
ATOM 631 O O . GLY A 1 84 ? -22.440 -3.718 14.152 1.00 87.88 84 GLY A O 1
ATOM 632 N N . ARG A 1 85 ? -23.190 -5.286 12.712 1.00 91.31 85 ARG A N 1
ATOM 633 C CA . ARG A 1 85 ? -21.911 -5.487 12.013 1.00 91.31 85 ARG A CA 1
ATOM 634 C C . ARG A 1 85 ? -21.689 -4.344 11.035 1.00 91.31 85 ARG A C 1
ATOM 636 O O . ARG A 1 85 ? -22.576 -4.011 10.259 1.00 91.31 85 ARG A O 1
ATOM 643 N N . ARG A 1 86 ? -20.489 -3.772 11.060 1.00 90.88 86 ARG A N 1
ATOM 644 C CA . ARG A 1 86 ? -20.120 -2.641 10.211 1.00 90.88 86 ARG A CA 1
ATOM 645 C C . ARG A 1 86 ? -18.831 -2.944 9.479 1.00 90.88 86 ARG A C 1
ATOM 647 O O . ARG A 1 86 ? -17.909 -3.516 10.057 1.00 90.88 86 ARG A O 1
ATOM 654 N N . VAL A 1 87 ? -18.804 -2.545 8.218 1.00 93.44 87 VAL A N 1
ATOM 655 C CA . VAL A 1 87 ? -17.652 -2.655 7.332 1.00 93.44 87 VAL A CA 1
ATOM 656 C C . VAL A 1 87 ? -17.274 -1.237 6.935 1.00 93.44 87 VAL A C 1
ATOM 658 O O . VAL A 1 87 ? -18.141 -0.448 6.571 1.00 93.44 87 VAL A O 1
ATOM 661 N N . ILE A 1 88 ? -15.993 -0.904 7.064 1.00 94.38 88 ILE A N 1
ATOM 662 C CA . ILE A 1 88 ? -15.452 0.397 6.674 1.00 94.38 88 ILE A CA 1
ATOM 663 C C . ILE A 1 88 ? -14.487 0.131 5.527 1.00 94.38 88 ILE A C 1
ATOM 665 O O . ILE A 1 88 ? -13.501 -0.584 5.709 1.00 94.38 88 ILE A O 1
ATOM 669 N N . LEU A 1 89 ? -14.790 0.686 4.358 1.00 95.81 89 LEU A N 1
ATOM 670 C CA . LEU A 1 89 ? -13.949 0.598 3.170 1.00 95.81 89 LEU A CA 1
ATOM 671 C C . LEU A 1 89 ? -13.156 1.896 3.042 1.00 95.81 89 LEU A C 1
ATOM 673 O O . LEU A 1 89 ? -13.722 2.983 3.125 1.00 95.81 89 LEU A O 1
ATOM 677 N N . ILE A 1 90 ? -11.839 1.780 2.882 1.00 96.88 90 ILE A N 1
ATOM 678 C CA . ILE A 1 90 ? -10.928 2.925 2.828 1.00 96.88 90 ILE A CA 1
ATOM 679 C C . ILE A 1 90 ? -9.979 2.718 1.651 1.00 96.88 90 ILE A C 1
ATOM 681 O O . ILE A 1 90 ? -9.300 1.694 1.568 1.00 96.88 90 ILE A O 1
ATOM 685 N N . ARG A 1 91 ? -9.923 3.696 0.744 1.00 97.62 91 ARG A N 1
ATOM 686 C CA . ARG A 1 91 ? -8.932 3.736 -0.337 1.00 97.62 91 ARG A CA 1
ATOM 687 C C . ARG A 1 91 ? -7.544 4.037 0.238 1.00 97.62 91 ARG A C 1
ATOM 689 O O . ARG A 1 91 ? -7.424 4.762 1.223 1.00 97.62 91 ARG A O 1
ATOM 696 N N . ASN A 1 92 ? -6.487 3.529 -0.395 1.00 98.31 92 ASN A N 1
ATOM 697 C CA . ASN A 1 92 ? -5.126 3.954 -0.070 1.00 98.31 92 ASN A CA 1
ATOM 698 C C . ASN A 1 92 ? -4.945 5.475 -0.225 1.00 98.31 92 ASN A C 1
ATOM 700 O O . ASN A 1 92 ? -5.644 6.132 -0.998 1.00 98.31 92 ASN A O 1
ATOM 704 N N . ALA A 1 93 ? -3.948 6.006 0.471 1.00 98.38 93 ALA A N 1
ATOM 705 C CA . ALA A 1 93 ? -3.595 7.416 0.439 1.00 98.38 93 ALA A CA 1
ATOM 706 C C . ALA A 1 93 ? -2.790 7.795 -0.820 1.00 98.38 93 ALA A C 1
ATOM 708 O O . ALA A 1 93 ? -2.521 6.949 -1.682 1.00 98.38 93 ALA A O 1
ATOM 709 N N . GLU A 1 94 ? -2.431 9.078 -0.913 1.00 98.50 94 GLU A N 1
ATOM 710 C CA . GLU A 1 94 ? -1.615 9.658 -1.984 1.00 98.50 94 GLU A CA 1
ATOM 711 C C . GLU A 1 94 ? -0.341 8.840 -2.231 1.00 98.50 94 GLU A C 1
ATOM 713 O O . GLU A 1 94 ? 0.363 8.461 -1.296 1.00 98.50 94 GLU A O 1
ATOM 718 N N . ARG A 1 95 ? -0.065 8.545 -3.505 1.00 98.25 95 ARG A N 1
ATOM 719 C CA . ARG A 1 95 ? 1.039 7.680 -3.932 1.00 98.25 95 ARG A CA 1
ATOM 720 C C . ARG A 1 95 ? 2.198 8.512 -4.462 1.00 98.25 95 ARG A C 1
ATOM 722 O O . ARG A 1 95 ? 1.971 9.455 -5.220 1.00 98.25 95 ARG A O 1
ATOM 729 N N . VAL A 1 96 ? 3.427 8.098 -4.162 1.00 98.44 96 VAL A N 1
ATOM 730 C CA . VAL A 1 96 ? 4.642 8.787 -4.630 1.00 98.44 96 VAL A CA 1
ATOM 731 C C . VAL A 1 96 ? 4.712 8.846 -6.156 1.00 98.44 96 VAL A C 1
ATOM 733 O O . VAL A 1 96 ? 4.990 9.903 -6.704 1.00 98.44 96 VAL A O 1
ATOM 736 N N . ASP A 1 97 ? 4.391 7.758 -6.857 1.00 97.31 97 ASP A N 1
ATOM 737 C CA . ASP A 1 97 ? 4.480 7.687 -8.323 1.00 97.31 97 ASP A CA 1
ATOM 738 C C . ASP A 1 97 ? 3.485 8.597 -9.060 1.00 97.31 97 ASP A C 1
ATOM 740 O O . ASP A 1 97 ? 3.696 8.928 -10.224 1.00 97.31 97 ASP A O 1
ATOM 744 N N . ARG A 1 98 ? 2.403 9.011 -8.390 1.00 96.44 98 ARG A N 1
ATOM 745 C CA . ARG A 1 98 ? 1.405 9.937 -8.947 1.00 96.44 98 ARG A CA 1
ATOM 746 C C . ARG A 1 98 ? 1.804 11.399 -8.789 1.00 96.44 98 ARG A C 1
ATOM 748 O O . ARG A 1 98 ? 1.421 12.206 -9.627 1.00 96.44 98 ARG A O 1
ATOM 755 N N . ILE A 1 99 ? 2.553 11.721 -7.737 1.00 98.06 99 ILE A N 1
ATOM 756 C CA . ILE A 1 99 ? 3.040 13.079 -7.467 1.00 98.06 99 ILE A CA 1
ATOM 757 C C . ILE A 1 99 ? 4.401 13.316 -8.127 1.00 98.06 99 ILE A C 1
ATOM 759 O O . ILE A 1 99 ? 4.672 14.402 -8.628 1.00 98.06 99 ILE A O 1
ATOM 763 N N . PHE A 1 100 ? 5.235 12.278 -8.185 1.00 97.25 100 PHE A N 1
ATOM 764 C CA . PHE A 1 100 ? 6.609 12.327 -8.667 1.00 97.25 100 PHE A CA 1
ATOM 765 C C . PHE A 1 100 ? 6.840 11.236 -9.733 1.00 97.25 100 PHE A C 1
ATOM 767 O O . PHE A 1 100 ? 7.344 10.158 -9.412 1.00 97.25 100 PHE A O 1
ATOM 774 N N . PRO A 1 101 ? 6.491 11.470 -11.012 1.00 93.12 101 PRO A N 1
ATOM 775 C CA . PRO A 1 101 ? 6.557 10.436 -12.056 1.00 93.12 101 PRO A CA 1
ATOM 776 C C . PRO A 1 101 ? 7.945 9.786 -12.239 1.00 93.12 101 PRO A C 1
ATOM 778 O O . PRO A 1 101 ? 8.048 8.572 -12.455 1.00 93.12 101 PRO A O 1
ATOM 781 N N . ASP A 1 102 ? 9.014 10.572 -12.070 1.00 94.81 102 ASP A N 1
ATOM 782 C CA . ASP A 1 102 ? 10.414 10.151 -12.247 1.00 94.81 102 ASP A CA 1
ATOM 783 C C . ASP A 1 102 ? 11.142 9.829 -10.933 1.00 94.81 102 ASP A C 1
ATOM 785 O O . ASP A 1 102 ? 12.371 9.717 -10.891 1.00 94.81 102 ASP A O 1
ATOM 789 N N . TRP A 1 103 ? 10.399 9.633 -9.840 1.00 96.75 103 TRP A N 1
ATOM 790 C CA . TRP A 1 103 ? 10.979 9.420 -8.512 1.00 96.75 103 TRP A CA 1
ATOM 791 C C . TRP A 1 103 ? 11.983 8.265 -8.450 1.00 96.75 103 TRP A C 1
ATOM 793 O O . TRP A 1 103 ? 12.980 8.376 -7.751 1.00 96.75 103 TRP A O 1
ATOM 803 N N . MET A 1 104 ? 11.774 7.191 -9.217 1.00 95.81 104 MET A N 1
ATOM 804 C CA . MET A 1 104 ? 12.692 6.047 -9.252 1.00 95.81 104 MET A CA 1
ATOM 805 C C . MET A 1 104 ? 14.095 6.416 -9.747 1.00 95.81 104 MET A C 1
ATOM 807 O O . MET A 1 104 ? 15.064 5.822 -9.288 1.00 95.81 104 MET A O 1
ATOM 811 N N . ASN A 1 105 ? 14.204 7.374 -10.669 1.00 95.88 105 ASN A N 1
ATOM 812 C CA . ASN A 1 105 ? 15.489 7.803 -11.230 1.00 95.88 105 ASN A CA 1
ATOM 813 C C . ASN A 1 105 ? 16.164 8.868 -10.361 1.00 95.88 105 ASN A C 1
ATOM 815 O O . ASN A 1 105 ? 17.381 8.997 -10.377 1.00 95.88 105 ASN A O 1
ATOM 819 N N . MET A 1 106 ? 15.368 9.651 -9.634 1.00 96.81 106 MET A N 1
ATOM 820 C CA . MET A 1 106 ? 15.858 10.783 -8.849 1.00 96.81 106 MET A CA 1
ATOM 821 C C . MET A 1 106 ? 16.139 10.426 -7.388 1.00 96.81 106 MET A C 1
ATOM 823 O O . MET A 1 106 ? 17.039 10.998 -6.784 1.00 96.81 106 MET A O 1
ATOM 827 N N . ALA A 1 107 ? 15.365 9.506 -6.811 1.00 97.06 107 ALA A N 1
ATOM 828 C CA . ALA A 1 107 ? 15.432 9.165 -5.393 1.00 97.06 107 ALA A CA 1
ATOM 829 C C . ALA A 1 107 ? 16.321 7.951 -5.097 1.00 97.06 107 ALA A C 1
ATOM 831 O O . ALA A 1 107 ? 16.452 7.579 -3.937 1.00 97.06 107 ALA A O 1
ATOM 832 N N . PHE A 1 108 ? 16.910 7.306 -6.107 1.00 96.69 108 PHE A N 1
ATOM 833 C CA . PHE A 1 108 ? 17.815 6.172 -5.922 1.00 96.69 108 PHE A CA 1
ATOM 834 C C . PHE A 1 108 ? 19.146 6.427 -6.618 1.00 96.69 108 PHE A C 1
ATOM 836 O O . PHE A 1 108 ? 19.180 6.889 -7.756 1.00 96.69 108 PHE A O 1
ATOM 843 N N . ASP A 1 109 ? 20.243 6.084 -5.945 1.00 93.44 109 ASP A N 1
ATOM 844 C CA . ASP A 1 109 ? 21.563 6.052 -6.572 1.00 93.44 109 ASP A CA 1
ATOM 845 C C . ASP A 1 109 ? 21.810 4.742 -7.351 1.00 93.44 109 ASP A C 1
ATOM 847 O O . ASP A 1 109 ? 20.992 3.817 -7.353 1.00 93.44 109 ASP A O 1
ATOM 851 N N . ALA A 1 110 ? 22.975 4.640 -8.000 1.00 90.31 110 ALA A N 1
ATOM 852 C CA . ALA A 1 110 ? 23.370 3.457 -8.769 1.00 90.31 110 ALA A CA 1
ATOM 853 C C . ALA A 1 110 ? 23.473 2.162 -7.931 1.00 90.31 110 ALA A C 1
ATOM 855 O O . ALA A 1 110 ? 23.450 1.070 -8.495 1.00 90.31 110 ALA A O 1
ATOM 856 N N . ASN A 1 111 ? 23.572 2.271 -6.602 1.00 90.38 111 ASN A N 1
ATOM 857 C CA . ASN A 1 111 ? 23.625 1.140 -5.674 1.00 90.38 111 ASN A CA 1
ATOM 858 C C . ASN A 1 111 ? 22.248 0.817 -5.065 1.00 90.38 111 ASN A C 1
ATOM 860 O O . ASN A 1 111 ? 22.146 -0.071 -4.217 1.00 90.38 111 ASN A O 1
ATOM 864 N N . GLY A 1 112 ? 21.190 1.531 -5.464 1.00 90.75 112 GLY A N 1
ATOM 865 C CA . GLY A 1 112 ? 19.845 1.367 -4.919 1.00 90.75 112 GLY A CA 1
ATOM 866 C C . GLY A 1 112 ? 19.643 2.007 -3.548 1.00 90.75 112 GLY A C 1
ATOM 867 O O . GLY A 1 112 ? 18.661 1.697 -2.868 1.00 90.75 112 GLY A O 1
ATOM 868 N N . LYS A 1 113 ? 20.540 2.899 -3.115 1.00 94.06 113 LYS A N 1
ATOM 869 C CA . LYS A 1 113 ? 20.343 3.664 -1.884 1.00 94.06 113 LYS A CA 1
ATOM 870 C C . LYS A 1 113 ? 19.289 4.736 -2.129 1.00 94.06 113 LYS A C 1
ATOM 872 O O . LYS A 1 113 ? 19.476 5.626 -2.954 1.00 94.06 113 LYS A O 1
ATOM 877 N N . TYR A 1 114 ? 18.204 4.652 -1.370 1.00 97.00 114 TYR A N 1
ATOM 878 C CA . TYR A 1 114 ? 17.127 5.628 -1.419 1.00 97.00 114 TYR A CA 1
ATOM 879 C C . TYR A 1 114 ? 17.504 6.928 -0.687 1.00 97.00 114 TYR A C 1
ATOM 881 O O . TYR A 1 114 ? 17.974 6.888 0.455 1.00 97.00 114 TYR A O 1
ATOM 889 N N . GLN A 1 115 ? 17.273 8.073 -1.328 1.00 97.19 115 GLN A N 1
ATOM 890 C CA . GLN A 1 115 ? 17.378 9.414 -0.758 1.00 97.19 115 GLN A CA 1
ATOM 891 C C . GLN A 1 115 ? 16.197 10.271 -1.237 1.00 97.19 115 GLN A C 1
ATOM 893 O O . GLN A 1 115 ? 16.108 10.559 -2.431 1.00 97.19 115 GLN A O 1
ATOM 898 N N . PRO A 1 116 ? 15.288 10.692 -0.337 1.00 97.06 116 PRO A N 1
ATOM 899 C CA . PRO A 1 116 ? 14.216 11.601 -0.716 1.00 97.06 116 PRO A CA 1
ATOM 900 C C . PRO A 1 116 ? 14.798 12.969 -1.087 1.00 97.06 116 PRO A C 1
ATOM 902 O O . PRO A 1 116 ? 15.703 13.469 -0.416 1.00 97.06 116 PRO A O 1
ATOM 905 N N . TYR A 1 117 ? 14.259 13.579 -2.139 1.00 96.81 117 TYR A N 1
ATOM 906 C CA . TYR A 1 117 ? 14.645 14.921 -2.596 1.00 96.81 117 TYR A CA 1
ATOM 907 C C . TYR A 1 117 ? 13.544 15.967 -2.379 1.00 96.81 117 TYR A C 1
ATOM 909 O O . TYR A 1 117 ? 13.770 17.154 -2.600 1.00 96.81 117 TYR A O 1
ATOM 917 N N . ASP A 1 118 ? 12.363 15.532 -1.943 1.00 98.12 118 ASP A N 1
ATOM 918 C CA . ASP A 1 118 ? 11.214 16.378 -1.640 1.00 98.12 118 ASP A CA 1
ATOM 919 C C . ASP A 1 118 ? 10.655 16.020 -0.255 1.00 98.12 118 ASP A C 1
ATOM 921 O O . ASP A 1 118 ? 10.677 14.856 0.149 1.00 98.12 118 ASP A O 1
ATOM 925 N N . LEU A 1 119 ? 10.147 17.013 0.480 1.00 97.75 119 LEU A N 1
ATOM 926 C CA . LEU A 1 119 ? 9.612 16.819 1.833 1.00 97.75 119 LEU A CA 1
ATOM 927 C C . LEU A 1 119 ? 8.354 15.940 1.870 1.00 97.75 119 LEU A C 1
ATOM 929 O O . LEU A 1 119 ? 8.039 15.382 2.919 1.00 97.75 119 LEU A O 1
ATOM 933 N N . ASN A 1 120 ? 7.631 15.819 0.756 1.00 98.19 120 ASN A N 1
ATOM 934 C CA . ASN A 1 120 ? 6.469 14.946 0.645 1.00 98.19 120 ASN A CA 1
ATOM 935 C C . ASN A 1 120 ? 6.848 13.490 0.299 1.00 98.19 120 ASN A C 1
ATOM 937 O O . ASN A 1 120 ? 5.981 12.615 0.242 1.00 98.19 120 ASN A O 1
ATOM 941 N N . GLN A 1 121 ? 8.127 13.183 0.072 1.00 98.25 121 GLN A N 1
ATOM 942 C CA . GLN A 1 121 ? 8.585 11.807 -0.117 1.00 98.25 121 GLN A CA 1
ATOM 943 C C . GLN A 1 121 ? 8.872 11.123 1.221 1.00 98.25 121 GLN A C 1
ATOM 945 O O . GLN A 1 121 ? 9.360 11.771 2.147 1.00 98.25 121 GLN A O 1
ATOM 950 N N . PRO A 1 122 ? 8.615 9.805 1.331 1.00 97.12 122 PRO A N 1
ATOM 951 C CA . PRO A 1 122 ? 8.852 9.087 2.571 1.00 97.12 122 PRO A CA 1
ATOM 952 C C . PRO A 1 122 ? 10.321 9.192 2.982 1.00 97.12 122 PRO A C 1
ATOM 954 O O . PRO A 1 122 ? 11.203 9.058 2.135 1.00 97.12 122 PRO A O 1
ATOM 957 N N . LEU A 1 123 ? 10.603 9.363 4.275 1.00 95.38 123 LEU A N 1
ATOM 958 C CA . LEU A 1 123 ? 11.990 9.452 4.770 1.00 95.38 123 LEU A CA 1
ATOM 959 C C . LEU A 1 123 ? 12.805 8.169 4.551 1.00 95.38 123 LEU A C 1
ATOM 961 O O . LEU A 1 123 ? 14.031 8.198 4.464 1.00 95.38 123 LEU A O 1
ATOM 965 N N . SER A 1 124 ? 12.129 7.024 4.503 1.00 95.06 124 SER A N 1
ATOM 966 C CA . SER A 1 124 ? 12.738 5.718 4.261 1.00 95.06 124 SER A CA 1
ATOM 967 C C . SER A 1 124 ? 11.734 4.775 3.613 1.00 95.06 124 SER A C 1
ATOM 969 O O . SER A 1 124 ? 10.520 4.935 3.762 1.00 95.06 124 SER A O 1
ATOM 971 N N . LEU A 1 125 ? 12.248 3.768 2.915 1.00 95.12 125 LEU A N 1
ATOM 972 C CA . LEU A 1 125 ? 11.449 2.707 2.315 1.00 95.12 125 LEU A CA 1
ATOM 973 C C . LEU A 1 125 ? 11.597 1.410 3.115 1.00 95.12 125 LEU A C 1
ATOM 975 O O . LEU A 1 125 ? 12.630 1.204 3.756 1.00 95.12 125 LEU A O 1
ATOM 979 N N . PRO A 1 126 ? 10.574 0.536 3.116 1.00 94.19 126 PRO A N 1
ATOM 980 C CA . PRO A 1 126 ? 10.699 -0.771 3.744 1.00 94.19 12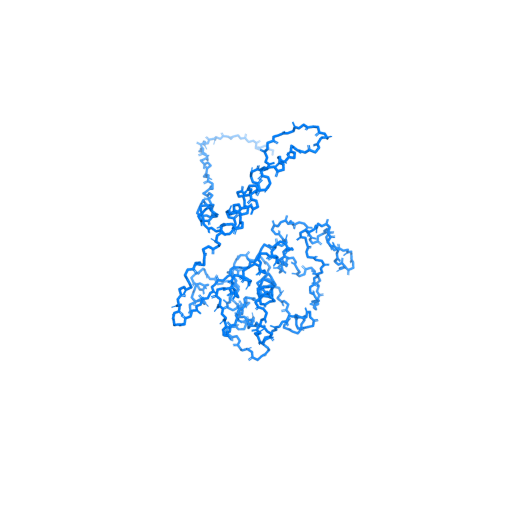6 PRO A CA 1
ATOM 981 C C . PRO A 1 126 ? 11.811 -1.580 3.079 1.00 94.19 126 PRO A C 1
ATOM 983 O O . PRO A 1 126 ? 12.020 -1.498 1.867 1.00 94.19 126 PRO A O 1
ATOM 986 N N . ASN A 1 127 ? 12.477 -2.410 3.878 1.00 89.06 127 ASN A N 1
ATOM 987 C CA . ASN A 1 127 ? 13.382 -3.402 3.324 1.00 89.06 127 ASN A CA 1
ATOM 988 C C . ASN A 1 127 ? 12.576 -4.376 2.474 1.00 89.06 127 ASN A C 1
ATOM 990 O O . ASN A 1 127 ? 11.463 -4.766 2.831 1.00 89.06 127 ASN A O 1
ATOM 994 N N . ARG A 1 128 ? 13.160 -4.760 1.348 1.00 89.62 128 ARG A N 1
ATOM 995 C CA . ARG A 1 128 ? 12.539 -5.650 0.388 1.00 89.62 128 ARG A CA 1
ATOM 996 C C . ARG A 1 128 ? 13.610 -6.543 -0.210 1.00 89.62 128 ARG A C 1
ATOM 998 O O . ARG A 1 128 ? 14.612 -6.047 -0.720 1.00 89.62 128 ARG A O 1
ATOM 1005 N N . THR A 1 129 ? 13.392 -7.847 -0.152 1.00 89.38 129 THR A N 1
ATOM 1006 C CA . THR A 1 129 ? 14.234 -8.823 -0.840 1.00 89.38 129 THR A CA 1
ATOM 1007 C C . THR A 1 129 ? 14.086 -8.650 -2.350 1.00 89.38 129 THR A C 1
ATOM 1009 O O . THR A 1 129 ? 12.976 -8.501 -2.856 1.00 89.38 129 THR A O 1
ATOM 1012 N N . GLY A 1 130 ? 15.201 -8.688 -3.077 1.00 87.12 130 GLY A N 1
ATOM 1013 C CA . GLY A 1 130 ? 15.219 -8.508 -4.527 1.00 87.12 130 GLY A CA 1
ATOM 1014 C C . GLY A 1 130 ? 15.638 -7.099 -4.945 1.00 87.12 130 GLY A C 1
ATOM 1015 O O . GLY A 1 130 ? 16.439 -6.449 -4.276 1.00 87.12 130 GLY A O 1
ATOM 1016 N N . SER A 1 131 ? 15.152 -6.652 -6.104 1.00 90.75 131 SER A N 1
ATOM 1017 C CA . SER A 1 131 ? 15.575 -5.383 -6.704 1.00 90.75 131 SER A CA 1
ATOM 1018 C C . SER A 1 131 ? 14.745 -4.206 -6.191 1.00 90.75 131 SER A C 1
ATOM 1020 O O . SER A 1 131 ? 13.516 -4.244 -6.234 1.00 90.75 131 SER A O 1
ATOM 1022 N N . PHE A 1 132 ? 15.405 -3.105 -5.819 1.00 90.56 132 PHE A N 1
ATOM 1023 C CA . PHE A 1 132 ? 14.726 -1.851 -5.467 1.00 90.56 132 PHE A CA 1
ATOM 1024 C C . PHE A 1 132 ? 13.876 -1.293 -6.624 1.00 90.56 132 PHE A C 1
ATOM 1026 O O . PHE A 1 132 ? 12.885 -0.607 -6.383 1.00 90.56 132 PHE A O 1
ATOM 1033 N N . HIS A 1 133 ? 14.178 -1.647 -7.881 1.00 93.50 133 HIS A N 1
ATOM 1034 C CA . HIS A 1 133 ? 13.370 -1.248 -9.037 1.00 93.50 133 HIS A CA 1
ATOM 1035 C C . HIS A 1 133 ? 11.919 -1.742 -8.970 1.00 93.50 133 HIS A C 1
ATOM 1037 O O . HIS A 1 133 ? 11.049 -1.181 -9.636 1.00 93.50 133 HIS A O 1
ATOM 1043 N N . GLN A 1 134 ? 11.625 -2.744 -8.139 1.00 93.88 134 GLN A N 1
ATOM 1044 C CA . GLN A 1 134 ? 10.269 -3.250 -7.936 1.00 93.88 134 GLN A CA 1
ATOM 1045 C C . GLN A 1 134 ? 9.325 -2.202 -7.324 1.00 93.88 134 GLN A C 1
ATOM 1047 O O . GLN A 1 134 ? 8.120 -2.262 -7.573 1.00 93.88 134 GLN A O 1
ATOM 1052 N N . PHE A 1 135 ? 9.847 -1.186 -6.623 1.00 95.62 135 PHE A N 1
ATOM 1053 C CA . PHE A 1 135 ? 9.036 -0.057 -6.160 1.00 95.62 135 PHE A CA 1
ATOM 1054 C C . PHE A 1 135 ? 8.393 0.738 -7.303 1.00 95.62 135 PHE A C 1
ATOM 1056 O O . PHE A 1 135 ? 7.377 1.394 -7.080 1.00 95.62 135 PHE A O 1
ATOM 1063 N N . ARG A 1 136 ? 8.905 0.642 -8.540 1.00 94.94 136 ARG A N 1
ATOM 1064 C CA . ARG A 1 136 ? 8.270 1.278 -9.701 1.00 94.94 136 ARG A CA 1
ATOM 1065 C C . ARG A 1 136 ? 6.842 0.781 -9.931 1.00 94.94 136 ARG A C 1
ATOM 1067 O O . ARG A 1 136 ? 5.996 1.559 -10.356 1.00 94.94 136 ARG A O 1
ATOM 1074 N N . TYR A 1 137 ? 6.587 -0.494 -9.644 1.00 94.88 137 TYR A N 1
ATOM 1075 C CA . TYR A 1 137 ? 5.285 -1.130 -9.860 1.00 94.88 137 TYR A CA 1
ATOM 1076 C C . TYR A 1 137 ? 4.457 -1.234 -8.573 1.00 94.88 137 TYR A C 1
ATOM 1078 O O . TYR A 1 137 ? 3.242 -1.410 -8.635 1.00 94.88 137 TYR A O 1
ATOM 1086 N N . ASP A 1 138 ? 5.094 -1.075 -7.410 1.00 96.50 138 ASP A N 1
ATOM 1087 C CA . ASP A 1 138 ? 4.453 -1.101 -6.092 1.00 96.50 138 ASP A CA 1
ATOM 1088 C C . ASP A 1 138 ? 4.877 0.111 -5.248 1.00 96.50 138 ASP A C 1
ATOM 1090 O O . ASP A 1 138 ? 5.556 -0.005 -4.225 1.00 96.50 138 ASP A O 1
ATOM 1094 N N . ALA A 1 139 ? 4.523 1.301 -5.737 1.00 96.94 139 ALA A N 1
ATOM 1095 C CA . ALA A 1 139 ? 4.951 2.562 -5.146 1.00 96.94 139 ALA A CA 1
ATOM 1096 C C . ALA A 1 139 ? 4.407 2.764 -3.714 1.00 96.94 139 ALA A C 1
ATOM 1098 O O . ALA A 1 139 ? 3.262 2.386 -3.423 1.00 96.94 139 ALA A O 1
ATOM 1099 N N . PRO A 1 140 ? 5.198 3.398 -2.826 1.00 98.12 140 PRO A N 1
ATOM 1100 C CA . PRO A 1 140 ? 4.765 3.761 -1.482 1.00 98.12 140 PRO A CA 1
ATOM 1101 C C . PRO A 1 140 ? 3.796 4.957 -1.492 1.00 98.12 140 PRO A C 1
ATOM 1103 O O . PRO A 1 140 ? 3.599 5.625 -2.514 1.00 98.12 140 PRO A O 1
ATOM 1106 N N . ILE A 1 141 ? 3.211 5.251 -0.330 1.00 98.75 141 ILE A N 1
ATOM 1107 C CA . ILE A 1 141 ? 2.516 6.522 -0.082 1.00 98.75 141 ILE A CA 1
ATOM 1108 C C . ILE A 1 141 ? 3.497 7.657 0.235 1.00 98.75 141 ILE A C 1
ATOM 1110 O O . ILE A 1 141 ? 4.630 7.415 0.653 1.00 98.75 141 ILE A O 1
ATOM 1114 N N . THR A 1 142 ? 3.041 8.890 0.040 1.00 98.69 142 THR A N 1
ATOM 1115 C CA . THR A 1 142 ? 3.750 10.125 0.407 1.00 98.69 142 THR A CA 1
ATOM 1116 C C . THR A 1 142 ? 3.677 10.411 1.913 1.00 98.69 142 THR A C 1
ATOM 1118 O O . THR A 1 142 ? 2.900 9.784 2.644 1.00 98.69 142 THR A O 1
ATOM 1121 N N . GLU A 1 143 ? 4.451 11.387 2.397 1.00 98.31 143 GLU A N 1
ATOM 1122 C CA . GLU A 1 143 ? 4.352 11.872 3.784 1.00 98.31 143 GLU A CA 1
ATOM 1123 C C . GLU A 1 143 ? 2.981 12.514 4.060 1.00 98.31 143 GLU A C 1
ATOM 1125 O O . GLU A 1 143 ? 2.364 12.240 5.095 1.00 98.31 143 GLU A O 1
ATOM 1130 N N . LEU A 1 144 ? 2.417 13.265 3.107 1.00 98.19 144 LEU A N 1
ATOM 1131 C CA . LEU A 1 144 ? 1.042 13.764 3.206 1.00 98.19 144 LEU A CA 1
ATOM 1132 C C . LEU A 1 144 ? 0.034 12.608 3.281 1.00 98.19 144 LEU A C 1
ATOM 1134 O O . LEU A 1 144 ? -0.874 12.620 4.119 1.00 98.19 144 LEU A O 1
ATOM 1138 N N . GLY A 1 145 ? 0.229 11.558 2.479 1.00 98.31 145 GLY A N 1
ATOM 1139 C CA . GLY A 1 145 ? -0.574 10.340 2.544 1.00 98.31 145 GLY A CA 1
ATOM 1140 C C . GLY A 1 145 ? -0.518 9.658 3.919 1.00 98.31 145 GLY A C 1
ATOM 1141 O O . GLY A 1 145 ? -1.547 9.185 4.423 1.00 98.31 145 GLY A O 1
ATOM 1142 N N . CYS A 1 146 ? 0.650 9.653 4.572 1.00 98.06 146 CYS A N 1
ATOM 1143 C CA . CYS A 1 146 ? 0.805 9.195 5.955 1.00 98.06 146 CYS A CA 1
ATOM 1144 C C . CYS A 1 146 ? -0.019 10.050 6.930 1.00 98.06 146 CYS A C 1
ATOM 1146 O O . CYS A 1 146 ? -0.768 9.494 7.740 1.00 98.06 146 CYS A O 1
ATOM 1148 N N . VAL A 1 147 ? 0.077 11.381 6.840 1.00 98.06 147 VAL A N 1
ATOM 1149 C CA . VAL A 1 147 ? -0.654 12.320 7.711 1.00 98.06 147 VAL A CA 1
ATOM 1150 C C . VAL A 1 147 ? -2.167 12.141 7.576 1.00 98.06 147 VAL A C 1
ATOM 1152 O O . VAL A 1 147 ? -2.851 11.965 8.588 1.00 98.06 147 VAL A O 1
ATOM 1155 N N . VAL A 1 148 ? -2.692 12.094 6.347 1.00 97.56 148 VAL A N 1
ATOM 1156 C CA . VAL A 1 148 ? -4.126 11.876 6.082 1.00 97.56 148 VAL A CA 1
ATOM 1157 C C . VAL A 1 148 ? -4.588 10.532 6.654 1.00 97.56 148 VAL A C 1
ATOM 1159 O O . VAL A 1 148 ? -5.612 10.457 7.338 1.00 97.56 148 VAL A O 1
ATOM 1162 N N . SER A 1 149 ? -3.796 9.473 6.471 1.00 98.38 149 SER A N 1
ATOM 1163 C CA . SER A 1 149 ? -4.088 8.153 7.048 1.00 98.38 149 SER A CA 1
ATOM 1164 C C . SER A 1 149 ? -4.148 8.200 8.583 1.00 98.38 149 SER A C 1
ATOM 1166 O O . SER A 1 149 ? -5.046 7.617 9.197 1.00 98.38 149 SER A O 1
ATOM 1168 N N . MET A 1 150 ? -3.240 8.935 9.234 1.00 98.06 150 MET A N 1
ATOM 1169 C CA . MET A 1 150 ? -3.291 9.125 10.687 1.00 98.06 150 MET A CA 1
ATOM 1170 C C . MET A 1 150 ? -4.530 9.913 11.124 1.00 98.06 150 MET A C 1
ATOM 1172 O O . MET A 1 150 ? -5.134 9.566 12.138 1.00 98.06 150 MET A O 1
ATOM 1176 N N . MET A 1 151 ? -4.942 10.942 10.379 1.00 97.81 151 MET A N 1
ATOM 1177 C CA . MET A 1 151 ? -6.160 11.704 10.685 1.00 97.81 151 MET A CA 1
ATOM 1178 C C . MET A 1 151 ? -7.409 10.820 10.641 1.00 97.81 151 MET A C 1
ATOM 1180 O O . MET A 1 151 ? -8.218 10.878 11.568 1.00 97.81 151 MET A O 1
ATOM 1184 N N . ILE A 1 152 ? -7.517 9.930 9.649 1.00 97.06 152 ILE A N 1
ATOM 1185 C CA . ILE A 1 152 ? -8.593 8.927 9.581 1.00 97.06 152 ILE A CA 1
ATOM 1186 C C . ILE A 1 152 ? -8.572 8.035 10.830 1.00 97.06 152 ILE A C 1
ATOM 1188 O O . ILE A 1 152 ? -9.600 7.853 11.483 1.00 97.06 152 ILE A O 1
ATOM 1192 N N . GLY A 1 153 ? -7.401 7.530 11.232 1.00 96.44 153 GLY A N 1
ATOM 1193 C CA . GLY A 1 153 ? -7.268 6.730 12.455 1.00 96.44 153 GLY A CA 1
ATOM 1194 C C . GLY A 1 153 ? -7.670 7.485 13.731 1.00 96.44 153 GLY A C 1
ATOM 1195 O O . GLY A 1 153 ? -8.344 6.924 14.599 1.00 96.44 153 GLY A O 1
ATOM 1196 N N . ARG A 1 154 ? -7.330 8.778 13.838 1.00 95.81 154 ARG A N 1
ATOM 1197 C CA . ARG A 1 154 ? -7.772 9.642 14.951 1.00 95.81 154 ARG A CA 1
ATOM 1198 C C . ARG A 1 154 ? -9.285 9.828 14.941 1.00 95.81 154 ARG A C 1
ATOM 1200 O O . ARG A 1 154 ? -9.896 9.731 16.002 1.00 95.81 154 ARG A O 1
ATOM 1207 N N . ALA A 1 155 ? -9.885 10.041 13.771 1.00 93.44 155 ALA A N 1
ATOM 1208 C CA . ALA A 1 155 ? -11.330 10.172 13.623 1.00 93.44 155 ALA A CA 1
ATOM 1209 C C . ALA A 1 155 ? -12.055 8.884 14.042 1.00 93.44 155 ALA A C 1
ATOM 1211 O O . ALA A 1 155 ? -13.021 8.950 14.804 1.00 93.44 155 ALA A O 1
ATOM 1212 N N . LEU A 1 156 ? -11.561 7.709 13.634 1.00 92.56 156 LEU A N 1
ATOM 1213 C CA . LEU A 1 156 ? -12.104 6.420 14.077 1.00 92.56 156 LEU A CA 1
ATOM 1214 C C . LEU A 1 156 ? -12.024 6.279 15.602 1.00 92.56 156 LEU A C 1
ATOM 1216 O O . LEU A 1 156 ? -13.026 5.977 16.250 1.00 92.56 156 LEU A O 1
ATOM 1220 N N . LYS A 1 157 ? -10.865 6.579 16.196 1.00 91.31 157 LYS A N 1
ATOM 1221 C CA . LYS A 1 157 ? -10.674 6.535 17.652 1.00 91.31 157 LYS A CA 1
ATOM 1222 C C . LYS A 1 157 ? -11.614 7.488 18.395 1.00 91.31 157 LYS A C 1
ATOM 1224 O O . LYS A 1 157 ? -12.249 7.085 19.366 1.00 91.31 157 LYS A O 1
ATOM 1229 N N . PHE A 1 158 ? -11.714 8.737 17.942 1.00 90.56 158 PHE A N 1
ATOM 1230 C CA . PHE A 1 158 ? -12.544 9.774 18.562 1.00 90.56 158 PHE A CA 1
ATOM 1231 C C . PHE A 1 158 ? -14.034 9.400 18.549 1.00 90.56 158 PHE A C 1
ATOM 1233 O O . PHE A 1 158 ? -14.741 9.558 19.549 1.00 90.56 158 PHE A O 1
ATOM 1240 N N . ASN A 1 159 ? -14.478 8.800 17.443 1.00 87.06 159 ASN A N 1
ATOM 1241 C CA . ASN A 1 159 ? -15.836 8.297 17.263 1.00 87.06 159 ASN A CA 1
ATOM 1242 C C . ASN A 1 159 ? -16.066 6.907 17.883 1.00 87.06 159 ASN A C 1
ATOM 1244 O O . ASN A 1 159 ? -17.096 6.289 17.614 1.00 87.06 159 ASN A O 1
ATOM 1248 N N . SER A 1 160 ? -15.129 6.403 18.698 1.00 87.75 160 SER A N 1
ATOM 1249 C CA . SER A 1 160 ? -15.219 5.093 19.360 1.00 87.75 160 SER A CA 1
ATOM 1250 C C . SER A 1 160 ? -15.460 3.939 18.371 1.00 87.75 160 SER A C 1
ATOM 1252 O O . SER A 1 160 ? -16.181 2.982 18.651 1.00 87.75 160 SER A O 1
ATOM 1254 N N . GLN A 1 161 ? -14.864 4.049 17.182 1.00 88.31 161 GLN A N 1
ATOM 1255 C CA . GLN A 1 161 ? -14.915 3.057 16.116 1.00 88.31 161 GLN A CA 1
ATOM 1256 C C . GLN A 1 161 ? -13.706 2.136 16.225 1.00 88.31 161 GLN A C 1
ATOM 1258 O O . GLN A 1 161 ? -12.603 2.487 15.811 1.00 88.31 161 GLN A O 1
ATOM 1263 N N . HIS A 1 162 ? -13.920 0.952 16.794 1.00 88.81 162 HIS A N 1
ATOM 1264 C CA . HIS A 1 162 ? -12.873 -0.043 17.013 1.00 88.81 162 HIS A CA 1
ATOM 1265 C C . HIS A 1 162 ? -13.146 -1.290 16.157 1.00 88.81 162 HIS A C 1
ATOM 1267 O O . HIS A 1 162 ? -14.009 -2.096 16.508 1.00 88.81 162 HIS A O 1
ATOM 1273 N N . PRO A 1 163 ? -12.455 -1.450 15.012 1.00 92.62 163 PRO A N 1
ATOM 1274 C CA . PRO A 1 163 ? -12.514 -2.661 14.213 1.00 92.62 163 PRO A CA 1
ATOM 1275 C C . PRO A 1 163 ? -12.059 -3.871 15.025 1.00 92.62 163 PRO A C 1
ATOM 1277 O O . PRO A 1 163 ? -11.101 -3.790 15.789 1.00 92.62 163 PRO A O 1
ATOM 1280 N N . HIS A 1 164 ? -12.722 -5.003 14.809 1.00 93.12 164 HIS A N 1
ATOM 1281 C CA . HIS A 1 164 ? -12.323 -6.292 15.381 1.00 93.12 164 HIS A CA 1
ATOM 1282 C C . HIS A 1 164 ? -11.277 -7.001 14.512 1.00 93.12 164 HIS A C 1
ATOM 1284 O O . HIS A 1 164 ? -10.470 -7.784 15.002 1.00 93.12 164 HIS A O 1
ATOM 1290 N N . LYS A 1 165 ? -11.308 -6.737 13.203 1.00 95.56 165 LYS A N 1
ATOM 1291 C CA . LYS A 1 165 ? -10.429 -7.326 12.195 1.00 95.56 165 LYS A CA 1
ATOM 1292 C C . LYS A 1 165 ? -10.163 -6.279 11.122 1.00 95.56 165 LYS A C 1
ATOM 1294 O O . LYS A 1 165 ? -11.018 -5.428 10.869 1.00 95.56 165 LYS A O 1
ATOM 1299 N N . VAL A 1 166 ? -8.977 -6.328 10.530 1.00 97.12 166 VAL A N 1
ATOM 1300 C CA . VAL A 1 166 ? -8.533 -5.367 9.521 1.00 97.12 166 VAL A CA 1
ATOM 1301 C C . VAL A 1 166 ? -7.899 -6.134 8.381 1.00 97.12 166 VAL A C 1
ATOM 1303 O O . VAL A 1 166 ? -7.028 -6.972 8.603 1.00 97.12 166 VAL A O 1
ATOM 1306 N N . PHE A 1 167 ? -8.344 -5.823 7.173 1.00 97.81 167 PHE A N 1
ATOM 1307 C CA . PHE A 1 167 ? -7.901 -6.454 5.944 1.00 97.81 167 PHE A CA 1
ATOM 1308 C C . PHE A 1 167 ? -7.310 -5.389 5.027 1.00 97.81 167 PHE A C 1
ATOM 1310 O O . PHE A 1 167 ? -7.780 -4.250 5.018 1.00 97.81 167 PHE A O 1
ATOM 1317 N N . THR A 1 168 ? -6.279 -5.740 4.271 1.00 98.19 168 THR A N 1
ATOM 1318 C CA . THR A 1 168 ? -5.641 -4.832 3.316 1.00 98.19 168 THR A CA 1
ATOM 1319 C C . THR A 1 168 ? -5.281 -5.572 2.041 1.00 98.19 168 THR A C 1
ATOM 1321 O O . THR A 1 168 ? -4.858 -6.723 2.078 1.00 98.19 168 THR A O 1
ATOM 1324 N N . SER A 1 169 ? -5.394 -4.870 0.918 1.00 98.06 169 SER A N 1
ATOM 1325 C CA . SER A 1 169 ? -4.760 -5.268 -0.337 1.00 98.06 169 SER A CA 1
ATOM 1326 C C . SER A 1 169 ? -3.240 -5.422 -0.148 1.00 98.06 169 SER A C 1
ATOM 1328 O O . SER A 1 169 ? -2.665 -4.699 0.679 1.00 98.06 169 SER A O 1
ATOM 1330 N N . PRO A 1 170 ? -2.575 -6.319 -0.902 1.00 97.56 170 PRO A N 1
ATOM 1331 C CA . PRO A 1 170 ? -1.133 -6.551 -0.806 1.00 97.56 170 PRO A CA 1
ATOM 1332 C C . PRO A 1 170 ? -0.281 -5.401 -1.362 1.00 97.56 170 PRO A C 1
ATOM 1334 O O . PRO A 1 170 ? 0.930 -5.397 -1.162 1.00 97.56 170 PRO A O 1
ATOM 1337 N N . ALA A 1 171 ? -0.887 -4.421 -2.042 1.00 98.12 171 ALA A N 1
ATOM 1338 C CA . ALA A 1 171 ? -0.170 -3.249 -2.532 1.00 98.12 171 ALA A CA 1
ATOM 1339 C C . ALA A 1 171 ? 0.457 -2.457 -1.374 1.00 98.12 171 ALA A C 1
ATOM 1341 O O . ALA A 1 171 ? -0.224 -2.147 -0.387 1.00 98.12 171 ALA A O 1
ATOM 1342 N N . LEU A 1 172 ? 1.718 -2.046 -1.521 1.00 98.19 172 LEU A N 1
ATOM 1343 C CA . LEU A 1 172 ? 2.460 -1.335 -0.477 1.00 98.19 172 LEU A CA 1
ATOM 1344 C C . LEU A 1 172 ? 1.717 -0.085 0.007 1.00 98.19 172 LEU A C 1
ATOM 1346 O O . LEU A 1 172 ? 1.605 0.150 1.212 1.00 98.19 172 LEU A O 1
ATOM 1350 N N . ARG A 1 173 ? 1.134 0.672 -0.926 1.00 98.44 173 ARG A N 1
ATOM 1351 C CA . ARG A 1 173 ? 0.314 1.853 -0.625 1.00 98.44 173 ARG A CA 1
ATOM 1352 C C . ARG A 1 173 ? -0.858 1.560 0.319 1.00 98.44 173 ARG A C 1
ATOM 1354 O O . ARG A 1 173 ? -1.131 2.343 1.224 1.00 98.44 173 ARG A O 1
ATOM 1361 N N . CYS A 1 174 ? -1.528 0.421 0.149 1.00 98.75 174 CYS A N 1
ATOM 1362 C CA . CYS A 1 174 ? -2.657 0.013 0.986 1.00 98.75 174 CYS A CA 1
ATOM 1363 C C . CYS A 1 174 ? -2.173 -0.371 2.388 1.00 98.75 174 CYS A C 1
ATOM 1365 O O . CYS A 1 174 ? -2.714 0.102 3.390 1.00 98.75 174 CYS A O 1
ATOM 1367 N N . ILE A 1 175 ? -1.089 -1.148 2.453 1.00 98.50 175 ILE A N 1
ATOM 1368 C CA . ILE A 1 175 ? -0.462 -1.583 3.706 1.00 98.50 175 ILE A CA 1
ATOM 1369 C C . ILE A 1 175 ? 0.032 -0.376 4.519 1.00 98.50 175 ILE A C 1
ATOM 1371 O O . ILE A 1 175 ? -0.188 -0.310 5.729 1.00 98.50 175 ILE A O 1
ATOM 1375 N N . GLN A 1 176 ? 0.671 0.605 3.879 1.00 98.50 176 GLN A N 1
ATOM 1376 C CA . GLN A 1 176 ? 1.166 1.810 4.550 1.00 98.50 176 GLN A CA 1
ATOM 1377 C C . GLN A 1 176 ? 0.038 2.715 5.046 1.00 98.50 176 GLN A C 1
ATOM 1379 O O . GLN A 1 176 ? 0.118 3.222 6.171 1.00 98.50 176 GLN A O 1
ATOM 1384 N N . SER A 1 177 ? -1.034 2.887 4.269 1.00 98.62 177 SER A N 1
ATOM 1385 C CA . SER A 1 177 ? -2.222 3.606 4.743 1.00 98.62 177 SER A CA 1
ATOM 1386 C C . SER A 1 177 ? -2.828 2.918 5.962 1.00 98.62 177 SER A C 1
ATOM 1388 O O . SER A 1 177 ? -3.043 3.555 6.995 1.00 98.62 177 SER A O 1
ATOM 1390 N N . CYS A 1 178 ? -3.007 1.598 5.890 1.00 98.12 178 CYS A N 1
ATOM 1391 C CA . CYS A 1 178 ? -3.541 0.802 6.987 1.00 98.12 178 CYS A CA 1
ATOM 1392 C C . CYS A 1 178 ? -2.662 0.895 8.249 1.00 98.12 178 CYS A C 1
ATOM 1394 O O . CYS A 1 178 ? -3.165 1.191 9.335 1.00 98.12 178 CYS A O 1
ATOM 1396 N N . LYS A 1 179 ? -1.335 0.763 8.111 1.00 97.19 179 LYS A N 1
ATOM 1397 C CA . LYS A 1 179 ? -0.368 0.932 9.211 1.00 97.19 179 LYS A CA 1
ATOM 1398 C C . LYS A 1 179 ? -0.538 2.273 9.924 1.00 97.19 179 LYS A C 1
ATOM 1400 O O . LYS A 1 179 ? -0.557 2.307 11.155 1.00 97.19 179 LYS A O 1
ATOM 1405 N N . ASN A 1 180 ? -0.653 3.369 9.176 1.00 97.69 180 ASN A N 1
ATOM 1406 C CA . ASN A 1 180 ? -0.773 4.711 9.749 1.00 97.69 180 ASN A CA 1
ATOM 1407 C C . ASN A 1 180 ? -2.134 4.948 10.421 1.00 97.69 180 ASN A C 1
ATOM 1409 O O . ASN A 1 180 ? -2.175 5.540 11.503 1.00 97.69 180 ASN A O 1
ATOM 1413 N N . ILE A 1 181 ? -3.222 4.415 9.852 1.00 97.56 181 ILE A N 1
ATOM 1414 C CA . ILE A 1 181 ? -4.546 4.406 10.493 1.00 97.56 181 ILE A CA 1
ATOM 1415 C C . ILE A 1 181 ? -4.461 3.683 11.845 1.00 97.56 181 ILE A C 1
ATOM 1417 O O . ILE A 1 181 ? -4.804 4.260 12.879 1.00 97.56 181 ILE A O 1
ATOM 1421 N N . LEU A 1 182 ? -3.931 2.456 11.871 1.00 95.75 182 LEU A N 1
ATOM 1422 C CA . LEU A 1 182 ? -3.844 1.649 13.095 1.00 95.75 182 LEU A CA 1
ATOM 1423 C C . LEU A 1 182 ? -2.923 2.270 14.149 1.00 95.75 182 LEU A C 1
ATOM 1425 O O . LEU A 1 182 ? -3.258 2.269 15.337 1.00 95.75 182 LEU A O 1
ATOM 1429 N N . LYS A 1 183 ? -1.803 2.865 13.720 1.00 94.88 183 LYS A N 1
ATOM 1430 C CA . LYS A 1 183 ? -0.897 3.616 14.600 1.00 94.88 183 LYS A CA 1
ATOM 1431 C C . LYS A 1 183 ? -1.644 4.730 15.337 1.00 94.88 183 LYS A C 1
ATOM 1433 O O . LYS A 1 183 ? -1.511 4.847 16.552 1.00 94.88 183 LYS A O 1
ATOM 1438 N N . ALA A 1 184 ? -2.451 5.516 14.627 1.00 96.06 184 ALA A N 1
ATOM 1439 C CA . ALA A 1 184 ? -3.205 6.624 15.210 1.00 96.06 184 ALA A CA 1
ATOM 1440 C C . ALA A 1 184 ? -4.390 6.173 16.086 1.00 96.06 184 ALA A C 1
ATOM 1442 O O . ALA A 1 184 ? -4.719 6.835 17.074 1.00 96.06 184 ALA A O 1
ATOM 1443 N N . MET A 1 185 ? -5.002 5.027 15.772 1.00 93.19 185 MET A N 1
ATOM 1444 C CA . MET A 1 185 ? -6.037 4.425 16.618 1.00 93.19 185 MET A CA 1
ATOM 1445 C C . MET A 1 185 ? -5.487 3.968 17.976 1.00 93.19 185 MET A C 1
ATOM 1447 O O . MET A 1 185 ? -6.192 4.035 18.985 1.00 93.19 185 MET A O 1
ATOM 1451 N N . GLY A 1 186 ? -4.216 3.560 18.021 1.00 88.88 186 GLY A N 1
ATOM 1452 C CA . GLY A 1 186 ? -3.523 3.180 19.252 1.00 88.88 186 GLY A CA 1
ATOM 1453 C C . GLY A 1 186 ? -3.918 1.806 19.796 1.00 88.88 186 GLY A C 1
ATOM 1454 O O . GLY A 1 186 ? -3.736 1.561 20.982 1.00 88.88 186 GLY A O 1
ATOM 1455 N N . ASN A 1 187 ? -4.464 0.921 18.957 1.00 84.38 187 ASN A N 1
ATOM 1456 C CA . ASN A 1 187 ? -4.712 -0.470 19.332 1.00 84.38 187 ASN A CA 1
ATOM 1457 C C . ASN A 1 187 ? -3.489 -1.320 18.955 1.00 84.38 187 ASN A C 1
ATOM 1459 O O . ASN A 1 187 ? -3.188 -1.493 17.773 1.00 84.38 187 ASN A O 1
ATOM 1463 N N . SER A 1 188 ? -2.762 -1.821 19.956 1.00 82.50 188 SER A N 1
ATOM 1464 C CA . SER A 1 188 ? -1.544 -2.601 19.740 1.00 82.50 188 SER A CA 1
ATOM 1465 C C . SER A 1 188 ? -1.795 -4.007 19.200 1.00 82.50 188 SER A C 1
ATOM 1467 O O . SER A 1 188 ? -0.903 -4.532 18.529 1.00 82.50 188 SER A O 1
ATOM 1469 N N . GLU A 1 189 ? -2.982 -4.560 19.446 1.00 88.25 189 GLU A N 1
ATOM 1470 C CA . GLU A 1 189 ? -3.325 -5.964 19.202 1.00 88.25 189 GLU A CA 1
ATOM 1471 C C . GLU A 1 189 ? -3.833 -6.221 17.783 1.00 88.25 189 GLU A C 1
ATOM 1473 O O . GLU A 1 189 ? -3.769 -7.346 17.288 1.00 88.25 189 GLU A O 1
ATOM 1478 N N . LEU A 1 190 ? -4.323 -5.182 17.098 1.00 93.88 190 LEU A N 1
ATOM 1479 C CA . LEU A 1 190 ? -4.785 -5.320 15.721 1.00 93.88 190 LEU A CA 1
ATOM 1480 C C . LEU A 1 190 ? -3.611 -5.576 14.774 1.00 93.88 190 LEU A C 1
ATOM 1482 O O . LEU A 1 190 ? -2.667 -4.787 14.676 1.00 93.88 190 LEU A O 1
ATOM 1486 N N . LYS A 1 191 ? -3.726 -6.679 14.037 1.00 96.69 191 LYS A N 1
ATOM 1487 C CA . LYS A 1 191 ? -2.808 -7.091 12.978 1.00 96.69 191 LYS A CA 1
ATOM 1488 C C . LYS A 1 191 ? -3.524 -7.047 11.628 1.00 96.69 191 LYS A C 1
ATOM 1490 O O . LYS A 1 191 ? -4.706 -7.380 11.531 1.00 96.69 191 LYS A O 1
ATOM 1495 N N . MET A 1 192 ? -2.805 -6.616 10.597 1.00 97.94 192 MET A N 1
ATOM 1496 C CA . MET A 1 192 ? -3.299 -6.518 9.226 1.00 97.94 192 MET A CA 1
ATOM 1497 C C . MET A 1 192 ? -3.342 -7.904 8.587 1.00 97.94 192 MET A C 1
ATOM 1499 O O . MET A 1 192 ? -2.327 -8.594 8.527 1.00 97.94 192 MET A O 1
ATOM 1503 N N . CYS A 1 193 ? -4.511 -8.290 8.091 1.00 98.06 193 CYS A N 1
ATOM 1504 C CA . CYS A 1 193 ? -4.703 -9.482 7.273 1.00 98.06 193 CYS A CA 1
ATOM 1505 C C . CYS A 1 193 ? -4.516 -9.087 5.806 1.00 98.06 193 CYS A C 1
ATOM 1507 O O . CYS A 1 193 ? -5.302 -8.298 5.281 1.00 98.06 193 CYS A O 1
ATOM 1509 N N . ILE A 1 194 ? -3.457 -9.570 5.158 1.00 98.00 194 ILE A N 1
ATOM 1510 C CA . ILE A 1 194 ? -3.223 -9.278 3.741 1.00 98.00 194 ILE A CA 1
ATOM 1511 C C . ILE A 1 194 ? -4.138 -10.177 2.911 1.00 98.00 194 ILE A C 1
ATOM 1513 O O . ILE A 1 194 ? -4.005 -11.395 2.956 1.00 98.00 194 ILE A O 1
ATOM 1517 N N . GLU A 1 195 ? -5.060 -9.571 2.167 1.00 97.38 195 GLU A N 1
ATOM 1518 C CA . GLU A 1 195 ? -6.011 -10.253 1.289 1.00 97.38 195 GLU A CA 1
ATOM 1519 C C . GLU A 1 195 ? -5.693 -9.906 -0.177 1.00 97.38 195 GLU A C 1
ATOM 1521 O O . GLU A 1 195 ? -6.049 -8.816 -0.642 1.00 97.38 195 GLU A O 1
ATOM 1526 N N . PRO A 1 196 ? -5.005 -10.791 -0.925 1.00 96.31 196 PRO A N 1
ATOM 1527 C CA . PRO A 1 196 ? -4.720 -10.606 -2.345 1.00 96.31 196 PRO A CA 1
ATOM 1528 C C . PRO A 1 196 ? -5.969 -10.377 -3.199 1.00 96.31 196 PRO A C 1
ATOM 1530 O O . PRO A 1 196 ? -5.887 -9.620 -4.168 1.00 96.31 196 PRO A O 1
ATOM 1533 N N . ALA A 1 197 ? -7.130 -10.930 -2.822 1.00 94.56 197 ALA A N 1
ATOM 1534 C CA . ALA A 1 197 ? -8.394 -10.669 -3.514 1.00 94.56 197 ALA A CA 1
ATOM 1535 C C . ALA A 1 197 ? -8.816 -9.191 -3.492 1.00 94.56 197 ALA A C 1
ATOM 1537 O O . ALA A 1 197 ? -9.655 -8.792 -4.292 1.00 94.56 197 ALA A O 1
ATOM 1538 N N . PHE A 1 198 ? -8.227 -8.357 -2.630 1.00 95.69 198 PHE A N 1
ATOM 1539 C CA . PHE A 1 198 ? -8.477 -6.911 -2.601 1.00 95.69 198 PHE A CA 1
ATOM 1540 C C . PHE A 1 198 ? -7.538 -6.117 -3.509 1.00 95.69 198 PHE A C 1
ATOM 1542 O O . PHE A 1 198 ? -7.595 -4.885 -3.537 1.00 95.69 198 PHE A O 1
ATOM 1549 N N . PHE A 1 199 ? -6.629 -6.774 -4.230 1.00 96.69 199 PHE A N 1
ATOM 1550 C CA . PHE A 1 199 ? -5.859 -6.082 -5.250 1.00 96.69 199 PHE A CA 1
ATOM 1551 C C . PHE A 1 199 ? -6.776 -5.609 -6.379 1.00 96.69 199 PHE A C 1
ATOM 1553 O O . PHE A 1 199 ? -7.748 -6.273 -6.736 1.00 96.69 199 PHE A O 1
ATOM 1560 N N . GLU A 1 200 ? -6.474 -4.435 -6.918 1.00 95.00 200 GLU A N 1
ATOM 1561 C CA . GLU A 1 200 ? -7.254 -3.816 -7.985 1.00 95.00 200 GLU A CA 1
ATOM 1562 C C . GLU A 1 200 ? -7.199 -4.624 -9.293 1.00 95.00 200 GLU A C 1
ATOM 1564 O O . GLU A 1 200 ? -6.562 -5.680 -9.367 1.00 95.00 200 GLU A O 1
ATOM 1569 N N . TRP A 1 201 ? -7.915 -4.164 -10.318 1.00 95.38 201 TRP A N 1
ATOM 1570 C CA . TRP A 1 201 ? -8.046 -4.920 -11.557 1.00 95.38 201 TRP A CA 1
ATOM 1571 C C . TRP A 1 201 ? -6.694 -5.072 -12.267 1.00 95.38 201 TRP A C 1
ATOM 1573 O O . TRP A 1 201 ? -6.003 -4.095 -12.568 1.00 95.38 201 TRP A O 1
ATOM 1583 N N . LEU A 1 202 ? -6.313 -6.322 -12.538 1.00 92.81 202 LEU A N 1
ATOM 1584 C CA . LEU A 1 202 ? -4.976 -6.668 -13.026 1.00 92.81 202 LEU A CA 1
ATOM 1585 C C . LEU A 1 202 ? -4.695 -6.138 -14.435 1.00 92.81 202 LEU A C 1
ATOM 1587 O O . LEU A 1 202 ? -3.541 -5.868 -14.764 1.00 92.81 202 LEU A O 1
ATOM 1591 N N . SER A 1 203 ? -5.730 -5.935 -15.255 1.00 91.00 203 SER A N 1
ATOM 1592 C CA . SER A 1 203 ? -5.574 -5.425 -16.622 1.00 91.00 203 SER A CA 1
ATOM 1593 C C . SER A 1 203 ? -5.092 -3.974 -16.691 1.00 91.00 203 SER A C 1
ATOM 1595 O O . SER A 1 203 ? -4.683 -3.530 -17.759 1.00 91.00 203 SER A O 1
ATOM 1597 N N . TRP A 1 204 ? -5.074 -3.238 -15.573 1.00 89.81 204 TRP A N 1
ATOM 1598 C CA . TRP A 1 204 ? -4.437 -1.917 -15.502 1.00 89.81 204 TRP A CA 1
ATOM 1599 C C . TRP A 1 204 ? -2.900 -1.970 -15.535 1.00 89.81 204 TRP A C 1
ATOM 1601 O O . TRP A 1 204 ? -2.261 -0.923 -15.620 1.00 89.81 204 TRP A O 1
ATOM 1611 N N . TYR A 1 205 ? -2.297 -3.161 -15.448 1.00 91.94 205 TYR A N 1
ATOM 1612 C CA . TYR A 1 205 ? -0.860 -3.331 -15.253 1.00 91.94 205 TYR A CA 1
ATOM 1613 C C . TYR A 1 205 ? -0.189 -4.042 -16.430 1.00 91.94 205 TYR A C 1
ATOM 1615 O O . TYR A 1 205 ? -0.379 -5.238 -16.664 1.00 91.94 205 TYR A O 1
ATOM 1623 N N . GLU A 1 206 ? 0.715 -3.330 -17.102 1.00 91.00 206 GLU A N 1
ATOM 1624 C CA . GLU A 1 206 ? 1.654 -3.936 -18.056 1.00 91.00 206 GLU A CA 1
ATOM 1625 C C . GLU A 1 206 ? 2.633 -4.887 -17.360 1.00 91.00 206 GLU A C 1
ATOM 1627 O O . GLU A 1 206 ? 2.978 -5.945 -17.885 1.00 91.00 206 GLU A O 1
ATOM 1632 N N . VAL A 1 207 ? 3.052 -4.535 -16.144 1.00 92.44 207 VAL A N 1
ATOM 1633 C CA . VAL A 1 207 ? 3.892 -5.359 -15.276 1.00 92.44 207 VAL A CA 1
ATOM 1634 C C . VAL A 1 207 ? 3.201 -5.460 -13.928 1.00 92.44 207 VAL A C 1
ATOM 1636 O O . VAL A 1 207 ? 2.964 -4.450 -13.265 1.00 92.44 207 VAL A O 1
ATOM 1639 N N . LEU A 1 208 ? 2.864 -6.686 -13.523 1.00 92.25 208 LEU A N 1
ATOM 1640 C CA . LEU A 1 208 ? 2.258 -6.910 -12.218 1.00 92.25 208 LEU A CA 1
ATOM 1641 C C . LEU A 1 208 ? 3.265 -6.568 -11.118 1.00 92.25 208 LEU A C 1
ATOM 1643 O O . LEU A 1 208 ? 4.414 -7.021 -11.203 1.00 92.25 208 LEU A O 1
ATOM 1647 N N . PRO A 1 209 ? 2.847 -5.842 -10.067 1.00 92.81 209 PRO A N 1
ATOM 1648 C CA . PRO A 1 209 ? 3.698 -5.638 -8.912 1.00 92.81 209 PRO A CA 1
ATOM 1649 C C . PRO A 1 209 ? 4.120 -6.989 -8.354 1.00 92.81 209 PRO A C 1
ATOM 1651 O O . PRO A 1 209 ? 3.327 -7.921 -8.201 1.00 92.81 209 PRO A O 1
ATOM 1654 N N . ASP A 1 210 ? 5.399 -7.102 -8.049 1.00 92.31 210 ASP A N 1
ATOM 1655 C CA . ASP A 1 210 ? 5.834 -8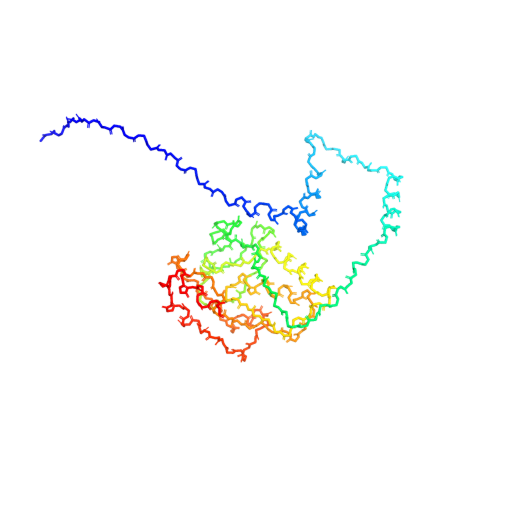.076 -7.071 1.00 92.31 210 ASP A CA 1
ATOM 1656 C C . ASP A 1 210 ? 5.516 -7.447 -5.706 1.00 92.31 210 ASP A C 1
ATOM 1658 O O . ASP A 1 210 ? 5.968 -6.336 -5.437 1.00 92.31 210 ASP A O 1
ATOM 1662 N N . TRP A 1 211 ? 4.682 -8.059 -4.873 1.00 95.50 211 TRP A N 1
ATOM 1663 C CA . TRP A 1 211 ? 4.322 -7.473 -3.574 1.00 95.50 211 TRP A CA 1
ATOM 1664 C C . TRP A 1 211 ? 5.353 -7.858 -2.522 1.00 95.50 211 TRP A C 1
ATOM 1666 O O . TRP A 1 211 ? 5.831 -8.991 -2.513 1.00 95.50 211 TRP A O 1
ATOM 1676 N N . ILE A 1 212 ? 5.657 -6.953 -1.589 1.00 95.81 212 ILE A N 1
ATOM 1677 C CA . ILE A 1 212 ? 6.591 -7.252 -0.491 1.00 95.81 212 ILE A CA 1
ATOM 1678 C C . ILE A 1 212 ? 6.091 -8.474 0.298 1.00 95.81 212 ILE A C 1
ATOM 1680 O O . ILE A 1 212 ? 4.890 -8.619 0.550 1.00 95.81 212 ILE A O 1
ATOM 1684 N N . SER A 1 213 ? 7.000 -9.384 0.648 1.00 94.75 213 SER A N 1
ATOM 1685 C CA . SER A 1 213 ? 6.672 -10.559 1.457 1.00 94.75 213 SER A CA 1
ATOM 1686 C C . SER A 1 213 ? 6.255 -10.156 2.872 1.00 94.75 213 SER A C 1
ATOM 1688 O O . SER A 1 213 ? 6.686 -9.133 3.411 1.00 94.75 213 SER A O 1
ATOM 1690 N N . GLU A 1 214 ? 5.421 -10.975 3.499 1.00 95.00 214 GLU A N 1
ATOM 1691 C CA . GLU A 1 214 ? 5.013 -10.814 4.893 1.00 95.00 214 GLU A CA 1
ATOM 1692 C C . GLU A 1 214 ? 6.236 -10.744 5.818 1.00 95.00 214 GLU A C 1
ATOM 1694 O O . GLU A 1 214 ? 6.270 -9.914 6.725 1.00 95.00 214 GLU A O 1
ATOM 1699 N N . ASP A 1 215 ? 7.270 -11.543 5.545 1.00 94.88 215 ASP A N 1
ATOM 1700 C CA . ASP A 1 215 ? 8.519 -11.552 6.310 1.00 94.88 215 ASP A CA 1
ATOM 1701 C C . ASP A 1 215 ? 9.260 -10.215 6.239 1.00 94.88 215 ASP A C 1
ATOM 1703 O O . ASP A 1 215 ? 9.690 -9.684 7.265 1.00 94.88 215 ASP A O 1
ATOM 1707 N N . ASP A 1 216 ? 9.394 -9.633 5.048 1.00 95.75 216 ASP A N 1
ATOM 1708 C CA . ASP A 1 216 ? 10.080 -8.350 4.876 1.00 95.75 216 ASP A CA 1
ATOM 1709 C C . ASP A 1 216 ? 9.263 -7.179 5.437 1.00 95.75 216 ASP A C 1
ATOM 1711 O O . ASP A 1 216 ? 9.819 -6.239 6.020 1.00 95.75 216 ASP A O 1
ATOM 1715 N N . LEU A 1 217 ? 7.932 -7.269 5.360 1.00 96.50 217 LEU A N 1
ATOM 1716 C CA . LEU A 1 217 ? 7.026 -6.352 6.048 1.00 96.50 217 LEU A CA 1
ATOM 1717 C C . LEU A 1 217 ? 7.201 -6.445 7.571 1.00 96.50 217 LEU A C 1
ATOM 1719 O O . LEU A 1 217 ? 7.343 -5.417 8.236 1.00 96.50 217 LEU A O 1
ATOM 1723 N N . MET A 1 218 ? 7.258 -7.647 8.145 1.00 94.94 218 MET A N 1
ATOM 1724 C CA . MET A 1 218 ? 7.478 -7.829 9.584 1.00 94.94 218 MET A CA 1
ATOM 1725 C C . MET A 1 218 ? 8.850 -7.300 10.027 1.00 94.94 218 MET A C 1
ATOM 1727 O O . MET A 1 218 ? 8.917 -6.555 11.006 1.00 94.94 218 MET A O 1
ATOM 1731 N N . LYS A 1 219 ? 9.925 -7.567 9.267 1.00 94.75 219 LYS A N 1
ATOM 1732 C CA . LYS A 1 219 ? 11.265 -6.979 9.500 1.00 94.75 219 LYS A CA 1
ATOM 1733 C C . LYS A 1 219 ? 11.256 -5.448 9.434 1.00 94.75 219 LYS A C 1
ATOM 1735 O O . LYS A 1 219 ? 12.041 -4.793 10.112 1.00 94.75 219 LYS A O 1
ATOM 1740 N N . SER A 1 220 ? 10.347 -4.875 8.647 1.00 94.12 220 SER A N 1
ATOM 1741 C CA . SER A 1 220 ? 10.132 -3.428 8.519 1.00 94.12 220 SER A CA 1
ATOM 1742 C C . SER A 1 220 ? 9.105 -2.872 9.528 1.00 94.12 220 SER A C 1
ATOM 1744 O O . SER A 1 220 ? 8.549 -1.782 9.336 1.00 94.12 220 SER A O 1
ATOM 1746 N N . ASN A 1 221 ? 8.833 -3.606 10.614 1.00 93.38 221 ASN A N 1
ATOM 1747 C CA . ASN A 1 221 ? 7.919 -3.235 11.700 1.00 93.38 221 ASN A CA 1
ATOM 1748 C C . ASN A 1 221 ? 6.469 -2.985 11.245 1.00 93.38 221 ASN A C 1
ATOM 1750 O O . ASN A 1 221 ? 5.792 -2.069 11.731 1.00 93.38 221 ASN A O 1
ATOM 1754 N N . TYR A 1 222 ? 5.976 -3.766 10.283 1.00 95.75 222 TYR A N 1
ATOM 1755 C CA . TYR A 1 222 ? 4.551 -3.828 9.962 1.00 95.75 222 TYR A CA 1
ATOM 1756 C C . TYR A 1 222 ? 3.886 -4.945 10.772 1.00 95.75 222 TYR A C 1
ATOM 1758 O O . TYR A 1 222 ? 4.392 -6.060 10.865 1.00 95.75 222 TYR A O 1
ATOM 1766 N N . LYS A 1 223 ? 2.728 -4.643 11.367 1.00 95.88 223 LYS A N 1
ATOM 1767 C CA . LYS A 1 223 ? 1.955 -5.600 12.169 1.00 95.88 223 LYS A CA 1
ATOM 1768 C C . LYS A 1 223 ? 1.080 -6.461 11.265 1.00 95.88 223 LYS A C 1
ATOM 1770 O O . LYS A 1 223 ? -0.079 -6.121 11.041 1.00 95.88 223 LYS A O 1
ATOM 1775 N N . ILE A 1 224 ? 1.642 -7.540 10.736 1.00 97.06 224 ILE A N 1
ATOM 1776 C CA . ILE A 1 224 ? 0.938 -8.491 9.868 1.00 97.06 224 ILE A CA 1
ATOM 1777 C C . ILE A 1 224 ? 0.414 -9.675 10.691 1.00 97.06 224 ILE A C 1
ATOM 1779 O O . ILE A 1 224 ? 1.062 -10.120 11.640 1.00 97.06 224 ILE A O 1
ATOM 1783 N N . ASP A 1 225 ? -0.783 -10.159 10.362 1.00 96.75 225 ASP A N 1
ATOM 1784 C CA . ASP A 1 225 ? -1.338 -11.399 10.906 1.00 96.75 225 ASP A CA 1
ATOM 1785 C C . ASP A 1 225 ? -0.846 -12.585 10.070 1.00 96.75 225 ASP A C 1
ATOM 1787 O O . ASP A 1 225 ? -1.418 -12.904 9.033 1.00 96.75 225 ASP A O 1
ATOM 1791 N N . ASN A 1 226 ? 0.228 -13.233 10.517 1.00 92.25 226 ASN A N 1
ATOM 1792 C CA . ASN A 1 226 ? 0.825 -14.379 9.825 1.00 92.25 226 ASN A CA 1
ATOM 1793 C C . ASN A 1 226 ? -0.022 -15.664 9.890 1.00 92.25 226 ASN A C 1
ATOM 1795 O O . ASN A 1 226 ? 0.274 -16.622 9.182 1.00 92.25 226 ASN A O 1
ATOM 1799 N N . ASN A 1 227 ? -1.062 -15.698 10.728 1.00 95.31 227 ASN A N 1
ATOM 1800 C CA . ASN A 1 227 ? -1.981 -16.831 10.821 1.00 95.31 227 ASN A CA 1
ATOM 1801 C C . ASN A 1 227 ? -3.205 -16.656 9.915 1.00 95.31 227 ASN A C 1
ATOM 1803 O O . ASN A 1 227 ? -4.028 -17.569 9.808 1.00 95.31 227 ASN A O 1
ATOM 1807 N N . TYR A 1 228 ? -3.359 -15.486 9.289 1.00 96.94 228 TYR A N 1
ATOM 1808 C CA . TYR A 1 228 ? -4.432 -15.252 8.341 1.00 96.94 228 TYR A CA 1
ATOM 1809 C C . TYR A 1 228 ? -4.240 -16.115 7.092 1.00 96.94 228 TYR A C 1
ATOM 1811 O O . TYR A 1 228 ? -3.174 -16.114 6.482 1.00 96.94 228 TYR A O 1
ATOM 1819 N N . LYS A 1 229 ? -5.295 -16.833 6.704 1.00 96.56 229 LYS A N 1
ATOM 1820 C CA . LYS A 1 229 ? -5.359 -17.570 5.442 1.00 96.56 229 LYS A CA 1
ATOM 1821 C C . LYS A 1 229 ? -6.201 -16.753 4.462 1.00 96.56 229 LYS A C 1
ATOM 1823 O O . LYS A 1 229 ? -7.396 -16.608 4.729 1.00 96.56 229 LYS A O 1
ATOM 1828 N N . PRO A 1 230 ? -5.603 -16.209 3.390 1.00 96.50 230 PRO A N 1
ATOM 1829 C CA . PRO A 1 230 ? -6.349 -15.444 2.403 1.00 96.50 230 PRO A CA 1
ATOM 1830 C C . PRO A 1 230 ? -7.407 -16.282 1.692 1.00 96.50 230 PRO A C 1
ATOM 1832 O O . PRO A 1 230 ? -7.244 -17.496 1.553 1.00 96.50 230 PRO A O 1
ATOM 1835 N N . ILE A 1 231 ? -8.468 -15.623 1.223 1.00 95.62 231 ILE A N 1
ATOM 1836 C CA . ILE A 1 231 ? -9.508 -16.267 0.408 1.00 95.62 231 ILE A CA 1
ATOM 1837 C C . ILE A 1 231 ? -8.927 -16.671 -0.947 1.00 95.62 231 ILE A C 1
ATOM 1839 O O . ILE A 1 231 ? -9.189 -17.774 -1.419 1.00 95.62 231 ILE A O 1
ATOM 1843 N N . LEU A 1 232 ? -8.119 -15.792 -1.547 1.00 94.44 232 LEU A N 1
ATOM 1844 C CA . LEU A 1 232 ? -7.323 -16.090 -2.734 1.00 94.44 232 LEU A CA 1
ATOM 1845 C C . LEU A 1 232 ? -5.851 -15.818 -2.429 1.00 94.44 232 LEU A C 1
ATOM 1847 O O . LEU A 1 232 ? -5.486 -14.740 -1.962 1.00 94.44 232 LEU A O 1
ATOM 1851 N N . SER A 1 233 ? -4.992 -16.791 -2.708 1.00 95.19 233 SER A N 1
ATOM 1852 C CA . SER A 1 233 ? -3.542 -16.643 -2.589 1.00 95.19 233 SER A CA 1
ATOM 1853 C C . SER A 1 233 ? -2.980 -15.627 -3.587 1.00 95.19 233 SER A C 1
ATOM 1855 O O . SER A 1 233 ? -3.620 -15.238 -4.573 1.00 95.19 233 SER A O 1
ATOM 1857 N N . ARG A 1 234 ? -1.734 -15.198 -3.349 1.00 94.94 234 ARG A N 1
ATOM 1858 C CA . ARG A 1 234 ? -1.017 -14.301 -4.266 1.00 94.94 234 ARG A CA 1
ATOM 1859 C C . ARG A 1 234 ? -0.890 -14.945 -5.649 1.00 94.94 234 ARG A C 1
ATOM 1861 O O . ARG A 1 234 ? -1.086 -14.272 -6.658 1.00 94.94 234 ARG A O 1
ATOM 1868 N N . GLU A 1 235 ? -0.604 -16.240 -5.695 1.00 94.81 235 GLU A N 1
ATOM 1869 C CA . GLU A 1 235 ? -0.459 -17.045 -6.906 1.00 94.81 235 GLU A CA 1
ATOM 1870 C C . GLU A 1 235 ? -1.781 -17.143 -7.672 1.00 94.81 235 GLU A C 1
ATOM 1872 O O . GLU A 1 235 ? -1.808 -16.908 -8.881 1.00 94.81 235 GLU A O 1
ATOM 1877 N N . GLU A 1 236 ? -2.891 -17.413 -6.978 1.00 94.88 236 GLU A N 1
ATOM 1878 C CA . GLU A 1 236 ? -4.223 -17.461 -7.593 1.00 94.88 236 GLU A CA 1
ATOM 1879 C C . GLU A 1 236 ? -4.612 -16.126 -8.228 1.00 94.88 236 GLU A C 1
ATOM 1881 O O . GLU A 1 236 ? -5.128 -16.114 -9.346 1.00 94.88 236 GLU A O 1
ATOM 1886 N N . ILE A 1 237 ? -4.324 -15.000 -7.568 1.00 94.94 237 ILE A N 1
ATOM 1887 C CA . ILE A 1 237 ? -4.560 -13.674 -8.150 1.00 94.94 237 ILE A CA 1
ATOM 1888 C C . ILE A 1 237 ? -3.642 -13.426 -9.348 1.00 94.94 237 ILE A C 1
ATOM 1890 O O . ILE A 1 237 ? -4.113 -12.986 -10.391 1.00 94.94 237 ILE A O 1
ATOM 1894 N N . ARG A 1 238 ? -2.349 -13.758 -9.272 1.00 92.69 238 ARG A N 1
ATOM 1895 C CA . ARG A 1 238 ? -1.427 -13.578 -10.413 1.00 92.69 238 ARG A CA 1
ATOM 1896 C C . ARG A 1 238 ? -1.848 -14.390 -11.640 1.00 92.69 238 ARG A C 1
ATOM 1898 O O . ARG A 1 238 ? -1.726 -13.899 -12.762 1.00 92.69 238 ARG A O 1
ATOM 1905 N N . ASN A 1 239 ? -2.399 -15.584 -11.437 1.00 93.12 239 ASN A N 1
ATOM 1906 C CA . ASN A 1 239 ? -2.919 -16.429 -12.515 1.00 93.12 239 ASN A CA 1
ATOM 1907 C C . ASN A 1 239 ? -4.170 -15.839 -13.193 1.00 93.12 239 ASN A C 1
ATOM 1909 O O . ASN A 1 239 ? -4.508 -16.231 -14.308 1.00 93.12 239 ASN A O 1
ATOM 1913 N N . ARG A 1 240 ? -4.821 -14.849 -12.573 1.00 92.75 240 ARG A N 1
ATOM 1914 C CA . ARG A 1 240 ? -5.971 -14.112 -13.119 1.00 92.75 240 ARG A CA 1
ATOM 1915 C C . ARG A 1 240 ? -5.573 -12.869 -13.918 1.00 92.75 240 ARG A C 1
ATOM 1917 O O . ARG A 1 240 ? -6.416 -12.019 -14.166 1.00 92.75 240 ARG A O 1
ATOM 1924 N N . ARG A 1 241 ? -4.319 -12.740 -14.369 1.00 88.88 241 ARG A N 1
ATOM 1925 C CA . ARG A 1 241 ? -3.818 -11.556 -15.104 1.00 88.88 241 ARG A CA 1
ATOM 1926 C C . ARG A 1 241 ? -4.730 -11.068 -16.242 1.00 88.88 241 ARG A C 1
ATOM 1928 O O . ARG A 1 241 ? -4.833 -9.867 -16.465 1.00 88.88 241 ARG A O 1
ATOM 1935 N N . ASN A 1 242 ? -5.382 -11.997 -16.938 1.00 90.56 242 ASN A N 1
ATOM 1936 C CA . ASN A 1 242 ? -6.274 -11.711 -18.063 1.00 90.56 242 ASN A CA 1
ATOM 1937 C C . ASN A 1 242 ? -7.762 -11.733 -17.658 1.00 90.56 242 ASN A C 1
ATOM 1939 O O . ASN A 1 242 ? -8.618 -12.033 -18.489 1.00 90.56 242 ASN A O 1
ATOM 1943 N N . GLU A 1 243 ? -8.079 -11.486 -16.382 1.00 92.94 243 GLU A N 1
ATOM 1944 C CA . GLU A 1 243 ? -9.461 -11.408 -15.905 1.00 92.94 243 GLU A CA 1
ATOM 1945 C C . GLU A 1 243 ? -10.226 -10.291 -16.627 1.00 92.94 243 GLU A C 1
ATOM 1947 O O . GLU A 1 243 ? -9.732 -9.174 -16.788 1.00 92.94 243 GLU A O 1
ATOM 1952 N N . SER A 1 244 ? -11.454 -10.584 -17.057 1.00 94.75 244 SER A N 1
ATOM 1953 C CA . SER A 1 244 ? -12.362 -9.548 -17.546 1.00 94.75 244 SER A CA 1
ATOM 1954 C C . SER A 1 244 ? -12.795 -8.638 -16.393 1.00 94.75 244 SER A C 1
ATOM 1956 O O . SER A 1 244 ? -12.714 -9.017 -15.225 1.00 94.75 244 SER A O 1
ATOM 1958 N N . HIS A 1 245 ? -13.326 -7.456 -16.710 1.00 93.00 245 HIS A N 1
ATOM 1959 C CA . HIS A 1 245 ? -13.915 -6.580 -15.693 1.00 93.00 245 HIS A CA 1
ATOM 1960 C C . HIS A 1 245 ? -15.053 -7.277 -14.918 1.00 93.00 245 HIS A C 1
ATOM 1962 O O . HIS A 1 245 ? -15.193 -7.053 -13.723 1.00 93.00 245 HIS A O 1
ATOM 1968 N N . ILE A 1 246 ? -15.818 -8.170 -15.562 1.00 94.31 246 ILE A N 1
ATOM 1969 C CA . ILE A 1 246 ? -16.864 -8.976 -14.905 1.00 94.31 246 ILE A CA 1
ATOM 1970 C C . ILE A 1 246 ? -16.234 -9.940 -13.893 1.00 94.31 246 ILE A C 1
ATOM 1972 O O . ILE A 1 246 ? -16.596 -9.916 -12.724 1.00 94.31 246 ILE A O 1
ATOM 1976 N N . ALA A 1 247 ? -15.228 -10.716 -14.310 1.00 93.12 247 ALA A N 1
ATOM 1977 C CA . ALA A 1 247 ? -14.534 -11.652 -13.423 1.00 93.12 247 ALA A CA 1
ATOM 1978 C C . ALA A 1 247 ? -13.825 -10.943 -12.252 1.00 93.12 247 ALA A C 1
ATOM 1980 O O . ALA A 1 247 ? -13.716 -11.507 -11.161 1.00 93.12 247 ALA A O 1
ATOM 1981 N N . PHE A 1 248 ? -13.371 -9.704 -12.468 1.00 94.56 248 PHE A N 1
ATOM 1982 C CA . PHE A 1 248 ? -12.858 -8.831 -11.416 1.00 94.56 248 PHE A CA 1
ATOM 1983 C C . PHE A 1 248 ? -13.938 -8.477 -10.381 1.00 94.56 248 PHE A C 1
ATOM 1985 O O . PHE A 1 248 ? -13.689 -8.596 -9.181 1.00 94.56 248 PHE A O 1
ATOM 1992 N N . TYR A 1 249 ? -15.138 -8.075 -10.813 1.00 92.00 249 TYR A N 1
ATOM 1993 C CA . TYR A 1 249 ? -16.243 -7.809 -9.886 1.00 92.00 249 TYR A CA 1
ATOM 1994 C C . TYR A 1 249 ? -16.686 -9.075 -9.149 1.00 92.00 249 TYR A C 1
ATOM 1996 O O . TYR A 1 249 ? -16.887 -9.016 -7.939 1.00 92.00 249 TYR A O 1
ATOM 2004 N N . ASP A 1 250 ? -16.748 -10.218 -9.835 1.00 91.62 250 ASP A N 1
ATOM 2005 C CA . ASP A 1 250 ? -17.159 -11.494 -9.238 1.00 91.62 250 ASP A CA 1
ATOM 2006 C C . ASP A 1 250 ? -16.229 -11.942 -8.103 1.00 91.62 250 ASP A C 1
ATOM 2008 O O . ASP A 1 250 ? -16.692 -12.538 -7.137 1.00 91.62 250 ASP A O 1
ATOM 2012 N N . ARG A 1 251 ? -14.923 -11.640 -8.170 1.00 89.94 251 ARG A N 1
ATOM 2013 C CA . ARG A 1 251 ? -14.002 -11.935 -7.053 1.00 89.94 251 ARG A CA 1
ATOM 2014 C C . ARG A 1 251 ? -14.067 -10.930 -5.897 1.00 89.94 251 ARG A C 1
ATOM 2016 O O . ARG A 1 251 ? -13.419 -11.161 -4.880 1.00 89.94 251 ARG A O 1
ATOM 2023 N N . CYS A 1 252 ? -14.764 -9.805 -6.068 1.00 82.94 252 CYS A N 1
ATOM 2024 C CA . CYS A 1 252 ? -14.934 -8.781 -5.033 1.00 82.94 252 CYS A CA 1
ATOM 2025 C C . CYS A 1 252 ? -16.213 -8.975 -4.194 1.00 82.94 252 CYS A C 1
ATOM 2027 O O . CYS A 1 252 ? -16.391 -8.247 -3.213 1.00 82.94 252 CYS A O 1
ATOM 2029 N N . ILE A 1 253 ? -17.092 -9.903 -4.592 1.00 73.25 253 ILE A N 1
ATOM 2030 C CA . ILE A 1 253 ? -18.371 -10.250 -3.946 1.00 73.25 253 ILE A CA 1
ATOM 2031 C C . ILE A 1 253 ? -18.190 -11.518 -3.107 1.00 73.25 253 ILE A C 1
ATOM 2033 O O . ILE A 1 253 ? -18.737 -11.543 -1.980 1.00 73.25 253 ILE A O 1
#

pLDDT: mean 79.26, std 24.51, range [25.86, 98.75]

Foldseek 3Di:
DDDDDDDDDDDDDDPDDPPDPCVVVVVQCPPDPNNVVVVVVVVPDDDDDDDDDPPDDPVVVVVVVVVVVVVPDPPPPPLPPDDDDDDDDDDFFAFPCVVPVCLCVVQADPVRDGHDPDQFADRDDFDAPDDNCLCNQQTAGTPVSLVVLLVLLLVCLVSVNDDPAAEFELRNRGLSSVQSSCVNVPDPPYAYEHANLPDAQLQVDPDHRPGGDPVSCVVRVHRHDPVHDYPADPVRSVVCNVPDPVSNVVSVD

Radius of gyration: 24.82 Å; chains: 1; bounding box: 49×62×85 Å

Secondary structure (DSSP, 8-state):
---------------------HHHHHHHHSS-HHHHHHHHHHTT------SS---PPPHHHHHHHHHHHHHS-----------S----------BHHHH-TTHHHHSB-TT--B---STTS-S-----SS-GGGGGTSPPBPHHHHHHHHHHHHHHHHTT---S-EEE-SSHHHHHHHHHHHHHHT-SS--EEE-GGGS--GGG-SSPPPPPPHHHHHHTT--B-TT---SS-HHHHHHTTT--HHHHHHTT-

Sequence (253 aa):
MTSPQDKQSADKAKSGSGQSDDASFDAFNEGSVYSMMYSMAESQYVGRASAQAGPSMSKELEDELVQKMAMSKFQQLEKVKLTGRRVILIRNAERVDRIFPDWMNMAFDANGKYQPYDLNQPLSLPNRTGSFHQFRYDAPITELGCVVSMMIGRALKFNSQHPHKVFTSPALRCIQSCKNILKAMGNSELKMCIEPAFFEWLSWYEVLPDWISEDDLMKSNYKIDNNYKPILSREEIRNRRNESHIAFYDRCI

Organism: NCBI:txid6335

InterPro domains:
  IPR013078 Histidine phosphatase superfamily, clade-1 [cd07067] (124-200)
  IPR029033 Histidine phosphatase superfamily [G3DSA:3.40.50.1240] (82-253)
  IPR029033 Histidine phosphatase superfamily [SSF53254] (86-211)
  IPR051710 Phosphatase and SH3 domain-containing protein [PTHR16469] (49-252)